Protein AF-0000000074483503 (afdb_homodimer)

Organism: Parageobacillus thermoglucosidasius (NCBI:txid1426)

Sequence (372 aa):
MDIHCQKIIPAMKTMKDFEKFLSSRYMYGVLLEIHISQLKSVFHYAGQHGKKLIVHVDLIQGLSHDEHGAEYLCQEFRPHGLISTRGNVIIKAKQKKVLAIQRVFLLDSHALEKSYQLIEKTEPDCIEVIPGAMPHIIREVKERTNKPIYAGGFIRTVDDVERALEAGAVSVTTSNKDLWKHYEGHMDIHCQKIIPAMKTMKDFEKFLSSRYMYGVLLEIHISQLKSVFHYAGQHGKKLIVHVDLIQGLSHDEHGAEYLCQEFRPHGLISTRGNVIIKAKQKKVLAIQRVFLLDSHALEKSYQLIEKTEPDCIEVIPGAMPHIIREVKERTNKPIYAGGFIRTVDDVERALEAGAVSVTTSNKDLWKHYEGH

Foldseek 3Di:
DPCLPAQEAEEDADVVSLVVVLPFLDQEHEYAAEEPVCLVVSLVSSVVSNHAYEYALVRYHPADSALVSLLCCCVPRNGQAYEYCDLRSQQSCVVSVHQREYEQEPDDPVSVVVSLVSCVVRVGQEYEYPQLQPLVVLLVVCVSNVHAYEHEYPQDDPVSSVSSVVSRHSHYYYNDVVVSVVRRVD/DPCLPAQEAEEDADVVSLVVVLPFLDQEHEYAAEEPVCLVVSLVSSVVSNHAYEYALVRYHPADSALVSLLCCCVPRNGQAYEYCDLRSQQSCVVSVHQREYEQEPDDPVSVVVSLVSCVVRVGQEYEYPQLQPLQVLLVCCVSNVHAYEHEYPQDDPVSSVSSVVSRHSHYYYNDVVVSVVRRVD

pLDDT: mean 95.23, std 8.65, range [31.48, 98.81]

Secondary structure (DSSP, 8-state):
--GGG-SEEEEE-SHHHHHHHHHSS-SEEEE-SEEGGGHHHHHHHHHHTT-EEEEEGGGEETS-SSHHHHHHHHHHT--SEEEES-HHHHHHHHHTTPEEEEEEE-S-HHHHHHHHHHHHHH--SEEEEES---HHHHHHHHHHH-S-EEEESS--SHHHHHHHHHHTEEEEEE--HHHHHHHHT-/--GGG-SEEEEE-SHHHHHHHHHSS-SEEEE-SEEGGGHHHHHHHHHHTT-EEEEEGGGEETS-SSHHHHHHHHHHT--SEEEES-HHHHHHHHHTTPEEEEEEE-S-HHHHHHHHHHHHHH--SEEEEES---HHHHHHHHHHH-S-EEEESS--SHHHHHHHHHHTEEEEEE--HHHHHHHHT-

Nearest PDB structures (foldseek):
  3kts-assembly7_G  TM=9.742E-01  e=4.660E-22  Listeria monocytogenes serotype 4b str. F2365
  1vkf-assembly4_D  TM=9.161E-01  e=7.851E-13  Thermotoga maritima MSB8
  3b8i-assembly1_A  TM=6.171E-01  e=2.229E-04  Pseudomonas aeruginosa PAO1
  7e2b-assembly1_A  TM=6.537E-01  e=2.939E-03  Pyrococcus furiosus DSM 3638
  1nxx-assembly1_A-2  TM=4.389E-01  e=1.035E-01  Streptococcus pneumoniae TIGR4

Structure (mmCIF, N/CA/C/O backbone):
data_AF-0000000074483503-model_v1
#
loop_
_entity.id
_entity.type
_entity.pdbx_description
1 polymer 'Glycerol uptake operon antiterminator regulatory protein'
#
loop_
_atom_site.group_PDB
_atom_site.id
_atom_site.type_symbol
_atom_site.label_atom_id
_atom_site.label_alt_id
_atom_site.label_comp_id
_atom_site.label_asym_id
_atom_site.label_entity_id
_atom_site.label_seq_id
_atom_site.pdbx_PDB_ins_code
_atom_site.Cartn_x
_atom_site.Cartn_y
_atom_site.Cartn_z
_atom_site.occupancy
_atom_site.B_iso_or_equiv
_atom_site.auth_seq_id
_atom_site.auth_comp_id
_atom_site.auth_asym_id
_atom_site.auth_atom_id
_atom_site.pdbx_PDB_model_num
ATOM 1 N N . MET A 1 1 ? -3.021 -23.094 -21.062 1 31.48 1 MET A N 1
ATOM 2 C CA . MET A 1 1 ? -3.357 -23.734 -19.797 1 31.48 1 MET A CA 1
ATOM 3 C C . MET A 1 1 ? -3.834 -22.719 -18.766 1 31.48 1 MET A C 1
ATOM 5 O O . MET A 1 1 ? -3.1 -21.797 -18.422 1 31.48 1 MET A O 1
ATOM 9 N N . ASP A 1 2 ? -5.148 -22.281 -18.688 1 43.41 2 ASP A N 1
ATOM 10 C CA . ASP A 1 2 ? -5.973 -21.141 -18.344 1 43.41 2 ASP A CA 1
ATOM 11 C C . ASP A 1 2 ? -6.039 -20.953 -16.828 1 43.41 2 ASP A C 1
ATOM 13 O O . ASP A 1 2 ? -6.59 -21.797 -16.109 1 43.41 2 ASP A O 1
ATOM 17 N N . ILE A 1 3 ? -4.973 -20.469 -16.109 1 47.12 3 ILE A N 1
ATOM 18 C CA . ILE A 1 3 ? -5.211 -20.062 -14.727 1 47.12 3 ILE A CA 1
ATOM 19 C C . ILE A 1 3 ? -6.695 -19.781 -14.523 1 47.12 3 ILE A C 1
ATOM 21 O O . ILE A 1 3 ? -7.148 -19.594 -13.391 1 47.12 3 ILE A O 1
ATOM 25 N N . HIS A 1 4 ? -7.535 -19.875 -15.703 1 58.16 4 HIS A N 1
ATOM 26 C CA . HIS A 1 4 ? -8.875 -19.328 -15.867 1 58.16 4 HIS A CA 1
ATOM 27 C C . HIS A 1 4 ? -9.906 -20.156 -15.117 1 58.16 4 HIS A C 1
ATOM 29 O O . HIS A 1 4 ? -11.023 -19.703 -14.875 1 58.16 4 HIS A O 1
ATOM 35 N N . CYS A 1 5 ? -9.32 -21.281 -14.445 1 71.81 5 CYS A N 1
ATOM 36 C CA . CYS A 1 5 ? -10.445 -22 -13.875 1 71.81 5 CYS A CA 1
ATOM 37 C C . CYS A 1 5 ? -10.445 -21.891 -12.352 1 71.81 5 CYS A C 1
ATOM 39 O O . CYS A 1 5 ? -11.422 -22.266 -11.703 1 71.81 5 CYS A O 1
ATOM 41 N N . GLN A 1 6 ? -9.367 -21.328 -11.781 1 92.25 6 GLN A N 1
ATOM 42 C CA . GLN A 1 6 ? -9.305 -21.25 -10.32 1 92.25 6 GLN A CA 1
ATOM 43 C C . GLN A 1 6 ? -9.758 -19.875 -9.828 1 92.25 6 GLN A C 1
ATOM 45 O O . GLN A 1 6 ? -9.094 -18.875 -10.078 1 92.25 6 GLN A O 1
ATOM 50 N N . LYS A 1 7 ? -10.828 -19.906 -9.102 1 95.38 7 LYS A N 1
ATOM 51 C CA . LYS A 1 7 ? -11.312 -18.656 -8.516 1 95.38 7 LYS A CA 1
ATOM 52 C C . LYS A 1 7 ? -10.359 -18.141 -7.449 1 95.38 7 LYS A C 1
ATOM 54 O O . LYS A 1 7 ? -10.242 -16.938 -7.242 1 95.38 7 LYS A O 1
ATOM 59 N N . ILE A 1 8 ? -9.633 -19.141 -6.855 1 96.44 8 ILE A N 1
ATOM 60 C CA . ILE A 1 8 ? -8.695 -18.828 -5.781 1 96.44 8 ILE A CA 1
ATOM 61 C C . ILE A 1 8 ? -7.312 -19.375 -6.125 1 96.44 8 ILE A C 1
ATOM 63 O O . ILE A 1 8 ? -7.188 -20.484 -6.633 1 96.44 8 ILE A O 1
ATOM 67 N N . ILE A 1 9 ? -6.375 -18.562 -5.879 1 97.69 9 ILE A N 1
ATOM 68 C CA . ILE A 1 9 ? -4.984 -19 -5.941 1 97.69 9 ILE A CA 1
ATOM 69 C C . ILE A 1 9 ? -4.359 -18.938 -4.551 1 97.69 9 ILE A C 1
ATOM 71 O O . ILE A 1 9 ? -4.152 -17.859 -4.004 1 97.69 9 ILE A O 1
ATOM 75 N N . PRO A 1 10 ? -4.074 -20.062 -3.986 1 97.88 10 PRO A N 1
ATOM 76 C CA . PRO A 1 10 ? -3.451 -20.078 -2.662 1 97.88 10 PRO A CA 1
ATOM 77 C C . PRO A 1 10 ? -2.135 -19.312 -2.621 1 97.88 10 PRO A C 1
ATOM 79 O O . PRO A 1 10 ? -1.279 -19.5 -3.49 1 97.88 10 PRO A O 1
ATOM 82 N N . ALA A 1 11 ? -2.037 -18.422 -1.68 1 97.69 11 ALA A N 1
ATOM 83 C CA . ALA A 1 11 ? -0.8 -17.703 -1.404 1 97.69 11 ALA A CA 1
ATOM 84 C C . ALA A 1 11 ? -0.105 -18.25 -0.163 1 97.69 11 ALA A C 1
ATOM 86 O O . ALA A 1 11 ? -0.686 -18.281 0.925 1 97.69 11 ALA A O 1
ATOM 87 N N . MET A 1 12 ? 1.114 -18.656 -0.338 1 97.5 12 MET A N 1
ATOM 88 C CA . MET A 1 12 ? 1.815 -19.359 0.729 1 97.5 12 MET A CA 1
ATOM 89 C C . MET A 1 12 ? 2.906 -18.484 1.337 1 97.5 12 MET A C 1
ATOM 91 O O . MET A 1 12 ? 3.729 -17.922 0.614 1 97.5 12 MET A O 1
ATOM 95 N N . LYS A 1 13 ? 2.932 -18.5 2.641 1 93.62 13 LYS A N 1
ATOM 96 C CA . LYS A 1 13 ? 3.92 -17.703 3.354 1 93.62 13 LYS A CA 1
ATOM 97 C C . LYS A 1 13 ? 4.898 -18.578 4.125 1 93.62 13 LYS A C 1
ATOM 99 O O . LYS A 1 13 ? 5.953 -18.125 4.559 1 93.62 13 LYS A O 1
ATOM 104 N N . THR A 1 14 ? 4.504 -19.875 4.336 1 94.38 14 THR A N 1
ATOM 105 C CA . THR A 1 14 ? 5.328 -20.812 5.09 1 94.38 14 THR A CA 1
ATOM 106 C C . THR A 1 14 ? 5.371 -22.172 4.395 1 94.38 14 THR A C 1
ATOM 108 O O . THR A 1 14 ? 4.574 -22.438 3.49 1 94.38 14 THR A O 1
ATOM 111 N N . MET A 1 15 ? 6.328 -22.984 4.926 1 95.38 15 MET A N 1
ATOM 112 C CA . MET A 1 15 ? 6.406 -24.344 4.418 1 95.38 15 MET A CA 1
ATOM 113 C C . MET A 1 15 ? 5.152 -25.141 4.785 1 95.38 15 MET A C 1
ATOM 115 O O . MET A 1 15 ? 4.715 -26 4.031 1 95.38 15 MET A O 1
ATOM 119 N N . LYS A 1 16 ? 4.586 -24.812 5.859 1 96.69 16 LYS A N 1
ATOM 120 C CA . LYS A 1 16 ? 3.324 -25.453 6.242 1 96.69 16 LYS A CA 1
ATOM 121 C C . LYS A 1 16 ? 2.219 -25.125 5.242 1 96.69 16 LYS A C 1
ATOM 123 O O . LYS A 1 16 ? 1.433 -26 4.871 1 96.69 16 LYS A O 1
ATOM 128 N N . ASP A 1 17 ? 2.137 -23.906 4.824 1 97.56 17 ASP A N 1
ATOM 129 C CA . ASP A 1 17 ? 1.195 -23.5 3.783 1 97.56 17 ASP A CA 1
ATOM 130 C C . ASP A 1 17 ? 1.428 -24.297 2.496 1 97.56 17 ASP A C 1
ATOM 132 O O . ASP A 1 17 ? 0.474 -24.719 1.847 1 97.56 17 ASP A O 1
ATOM 136 N N . PHE A 1 18 ? 2.699 -24.5 2.238 1 98.19 18 PHE A N 1
ATOM 137 C CA . PHE A 1 18 ? 3.066 -25.203 1.012 1 98.19 18 PHE A CA 1
ATOM 138 C C . PHE A 1 18 ? 2.6 -26.656 1.052 1 98.19 18 PHE A C 1
ATOM 140 O O . PHE A 1 18 ? 2.049 -27.156 0.072 1 98.19 18 PHE A O 1
ATOM 147 N N . GLU A 1 19 ? 2.801 -27.25 2.096 1 97.88 19 GLU A N 1
ATOM 148 C CA . GLU A 1 19 ? 2.354 -28.641 2.256 1 97.88 19 GLU A CA 1
ATOM 149 C C . GLU A 1 19 ? 0.84 -28.75 2.09 1 97.88 19 GLU A C 1
ATOM 151 O O . GLU A 1 19 ? 0.348 -29.672 1.445 1 97.88 19 GLU A O 1
ATOM 156 N N . LYS A 1 20 ? 0.156 -27.828 2.664 1 97.81 20 LYS A N 1
ATOM 157 C CA . LYS A 1 20 ? -1.297 -27.812 2.518 1 97.81 20 LYS A CA 1
ATOM 158 C C . LYS A 1 20 ? -1.699 -27.609 1.059 1 97.81 20 LYS A C 1
ATOM 160 O O . LYS A 1 20 ? -2.641 -28.25 0.578 1 97.81 20 LYS A O 1
ATOM 165 N N . PHE A 1 21 ? -1.037 -26.766 0.448 1 98 21 PHE A N 1
ATOM 166 C CA . PHE A 1 21 ? -1.264 -26.516 -0.973 1 98 21 PHE A CA 1
ATOM 167 C C . PHE A 1 21 ? -1.02 -27.797 -1.782 1 98 21 PHE A C 1
ATOM 169 O O . PHE A 1 21 ? -1.826 -28.141 -2.643 1 98 21 PHE A O 1
ATOM 176 N N . LEU A 1 22 ? 0.069 -28.516 -1.526 1 97.81 22 LEU A N 1
ATOM 177 C CA . LEU A 1 22 ? 0.407 -29.75 -2.244 1 97.81 22 LEU A CA 1
ATOM 178 C C . LEU A 1 22 ? -0.71 -30.781 -2.119 1 97.81 22 LEU A C 1
ATOM 180 O O . LEU A 1 22 ? -1 -31.5 -3.072 1 97.81 22 LEU A O 1
ATOM 184 N N . SER A 1 23 ? -1.305 -30.781 -1.031 1 96.69 23 SER A N 1
ATOM 185 C CA . SER A 1 23 ? -2.33 -31.781 -0.755 1 96.69 23 SER A CA 1
ATOM 186 C C . SER A 1 23 ? -3.697 -31.328 -1.251 1 96.69 23 SER A C 1
ATOM 188 O O . SER A 1 23 ? -4.668 -32.094 -1.192 1 96.69 23 SER A O 1
ATOM 190 N N . SER A 1 24 ? -3.844 -30.156 -1.663 1 96.88 24 SER A N 1
ATOM 191 C CA . SER A 1 24 ? -5.105 -29.594 -2.137 1 96.88 24 SER A CA 1
ATOM 192 C C . SER A 1 24 ? -5.348 -29.938 -3.604 1 96.88 24 SER A C 1
ATOM 194 O O . SER A 1 24 ? -4.496 -30.547 -4.25 1 96.88 24 SER A O 1
ATOM 196 N N . ARG A 1 25 ? -6.555 -29.531 -4.184 1 95 25 ARG A N 1
ATOM 197 C CA . ARG A 1 25 ? -6.91 -29.781 -5.574 1 95 25 ARG A CA 1
ATOM 198 C C . ARG A 1 25 ? -6.461 -28.641 -6.473 1 95 25 ARG A C 1
ATOM 200 O O . ARG A 1 25 ? -6.625 -28.703 -7.695 1 95 25 ARG A O 1
ATOM 207 N N . TYR A 1 26 ? -5.883 -27.594 -5.84 1 96.94 26 TYR A N 1
ATOM 208 C CA . TYR A 1 26 ? -5.457 -26.453 -6.633 1 96.94 26 TYR A CA 1
ATOM 209 C C . TYR A 1 26 ? -4.234 -26.797 -7.477 1 96.94 26 TYR A C 1
ATOM 211 O O . TYR A 1 26 ? -3.336 -27.5 -7.02 1 96.94 26 TYR A O 1
ATOM 219 N N . MET A 1 27 ? -4.211 -26.297 -8.625 1 96.69 27 MET A N 1
ATOM 220 C CA . MET A 1 27 ? -3.074 -26.5 -9.516 1 96.69 27 MET A CA 1
ATOM 221 C C . MET A 1 27 ? -2.072 -25.359 -9.391 1 96.69 27 MET A C 1
ATOM 223 O O . MET A 1 27 ? -0.863 -25.594 -9.336 1 96.69 27 MET A O 1
ATOM 227 N N . TYR A 1 28 ? -2.537 -24.156 -9.281 1 97.62 28 TYR A N 1
ATOM 228 C CA . TYR A 1 28 ? -1.687 -22.969 -9.242 1 97.62 28 TYR A CA 1
ATOM 229 C C . TYR A 1 28 ? -1.571 -22.422 -7.828 1 97.62 28 TYR A C 1
ATOM 231 O O . TYR A 1 28 ? -2.555 -22.391 -7.086 1 97.62 28 TYR A O 1
ATOM 239 N N . GLY A 1 29 ? -0.416 -21.984 -7.418 1 97.94 29 GLY A N 1
ATOM 240 C CA . GLY A 1 29 ? -0.161 -21.344 -6.137 1 97.94 29 GLY A CA 1
ATOM 241 C C . GLY A 1 29 ? 0.897 -20.25 -6.215 1 97.94 29 GLY A C 1
ATOM 242 O O . GLY A 1 29 ? 1.742 -20.266 -7.109 1 97.94 29 GLY A O 1
ATOM 243 N N . VAL A 1 30 ? 0.798 -19.297 -5.289 1 98.25 30 VAL A N 1
ATOM 244 C CA . VAL A 1 30 ? 1.756 -18.203 -5.238 1 98.25 30 VAL A CA 1
ATOM 245 C C . VAL A 1 30 ? 2.676 -18.375 -4.031 1 98.25 30 VAL A C 1
ATOM 247 O O . VAL A 1 30 ? 2.205 -18.531 -2.902 1 98.25 30 VAL A O 1
ATOM 250 N N . LEU A 1 31 ? 3.979 -18.312 -4.285 1 97.88 31 LEU A N 1
ATOM 251 C CA . LEU A 1 31 ? 4.969 -18.281 -3.213 1 97.88 31 LEU A CA 1
ATOM 252 C C . LEU A 1 31 ? 5.305 -16.844 -2.82 1 97.88 31 LEU A C 1
ATOM 254 O O . LEU A 1 31 ? 5.832 -16.078 -3.631 1 97.88 31 LEU A O 1
ATOM 258 N N . LEU A 1 32 ? 5.066 -16.453 -1.625 1 95.25 32 LEU A N 1
ATOM 259 C CA . LEU A 1 32 ? 5.297 -15.078 -1.165 1 95.25 32 LEU A CA 1
ATOM 260 C C . LEU A 1 32 ? 6.598 -14.984 -0.373 1 95.25 32 LEU A C 1
ATOM 262 O O . LEU A 1 32 ? 7.516 -14.266 -0.764 1 95.25 32 LEU A O 1
ATOM 266 N N . GLU A 1 33 ? 6.695 -15.578 0.735 1 92.81 33 GLU A N 1
ATOM 267 C CA . GLU A 1 33 ? 7.875 -15.516 1.594 1 92.81 33 GLU A CA 1
ATOM 268 C C . GLU A 1 33 ? 8.594 -16.859 1.634 1 92.81 33 GLU A C 1
ATOM 270 O O . GLU A 1 33 ? 8.125 -17.812 2.277 1 92.81 33 GLU A O 1
ATOM 275 N N . ILE A 1 34 ? 9.789 -16.891 0.952 1 95.06 34 ILE A N 1
ATOM 276 C CA . ILE A 1 34 ? 10.57 -18.125 0.912 1 95.06 34 ILE A CA 1
ATOM 277 C C . ILE A 1 34 ? 12.055 -17.781 0.817 1 95.06 34 ILE A C 1
ATOM 279 O O . ILE A 1 34 ? 12.43 -16.781 0.223 1 95.06 34 ILE A O 1
ATOM 283 N N . HIS A 1 35 ? 12.812 -18.594 1.511 1 96.75 35 HIS A N 1
ATOM 284 C CA . HIS A 1 35 ? 14.258 -18.453 1.396 1 96.75 35 HIS A CA 1
ATOM 285 C C . HIS A 1 35 ? 14.781 -19.141 0.138 1 96.75 35 HIS A C 1
ATOM 287 O O . HIS A 1 35 ? 14.32 -20.219 -0.224 1 96.75 35 HIS A O 1
ATOM 293 N N . ILE A 1 36 ? 15.781 -18.5 -0.448 1 97.56 36 ILE A N 1
ATOM 294 C CA . ILE A 1 36 ? 16.328 -18.984 -1.715 1 97.56 36 ILE A CA 1
ATOM 295 C C . ILE A 1 36 ? 16.797 -20.422 -1.56 1 97.56 36 ILE A C 1
ATOM 297 O O . ILE A 1 36 ? 16.719 -21.219 -2.504 1 97.56 36 ILE A O 1
ATOM 301 N N . SER A 1 37 ? 17.203 -20.859 -0.398 1 97.19 37 SER A N 1
ATOM 302 C CA . SER A 1 37 ? 17.719 -22.203 -0.153 1 97.19 37 SER A CA 1
ATOM 303 C C . SER A 1 37 ? 16.609 -23.234 -0.229 1 97.19 37 SER A C 1
ATOM 305 O O . SER A 1 37 ? 16.875 -24.438 -0.364 1 97.19 37 SER A O 1
ATOM 307 N N . GLN A 1 38 ? 15.414 -22.828 -0.153 1 97.75 38 GLN A N 1
ATOM 308 C CA . GLN A 1 38 ? 14.289 -23.75 -0.127 1 97.75 38 GLN A CA 1
ATOM 309 C C . GLN A 1 38 ? 13.672 -23.922 -1.517 1 97.75 38 GLN A C 1
ATOM 311 O O . GLN A 1 38 ? 12.867 -24.812 -1.743 1 97.75 38 GLN A O 1
ATOM 316 N N . LEU A 1 39 ? 14.078 -23.141 -2.441 1 98 39 LEU A N 1
ATOM 317 C CA . LEU A 1 39 ? 13.445 -23.078 -3.754 1 98 39 LEU A CA 1
ATOM 318 C C . LEU A 1 39 ? 13.586 -24.422 -4.48 1 98 39 LEU A C 1
ATOM 320 O O . LEU A 1 39 ? 12.625 -24.906 -5.09 1 98 39 LEU A O 1
ATOM 324 N N . LYS A 1 40 ? 14.734 -25.016 -4.406 1 97.88 40 LYS A N 1
ATOM 325 C CA . LYS A 1 40 ? 14.977 -26.266 -5.117 1 97.88 40 LYS A CA 1
ATOM 326 C C . LYS A 1 40 ? 14 -27.344 -4.672 1 97.88 40 LYS A C 1
ATOM 328 O O . LYS A 1 40 ? 13.367 -28 -5.504 1 97.88 40 LYS A O 1
ATOM 333 N N . SER A 1 41 ? 13.922 -27.516 -3.383 1 97.88 41 SER A N 1
ATOM 334 C CA . SER A 1 41 ? 13.031 -28.531 -2.848 1 97.88 41 SER A CA 1
ATOM 335 C C . SER A 1 41 ? 11.578 -28.219 -3.166 1 97.88 41 SER A C 1
ATOM 337 O O . SER A 1 41 ? 10.812 -29.125 -3.545 1 97.88 41 SER A O 1
ATOM 339 N N . VAL A 1 42 ? 11.188 -27.016 -3.037 1 98.44 42 VAL A N 1
ATOM 340 C CA . VAL A 1 42 ? 9.812 -26.594 -3.254 1 98.44 42 VAL A CA 1
ATOM 341 C C . VAL A 1 42 ? 9.414 -26.844 -4.703 1 98.44 42 VAL A C 1
ATOM 343 O O . VAL A 1 42 ? 8.352 -27.422 -4.969 1 98.44 42 VAL A O 1
ATOM 346 N N . PHE A 1 43 ? 10.258 -26.531 -5.629 1 98.62 43 PHE A N 1
ATOM 347 C CA . PHE A 1 43 ? 9.938 -26.719 -7.039 1 98.62 43 PHE A CA 1
ATOM 348 C C . PHE A 1 43 ? 9.969 -28.203 -7.402 1 98.62 43 PHE A C 1
ATOM 350 O O . PHE A 1 43 ? 9.18 -28.656 -8.242 1 98.62 43 PHE A O 1
ATOM 357 N N . HIS A 1 44 ? 10.883 -28.891 -6.762 1 98.25 44 HIS A N 1
ATOM 358 C CA . HIS A 1 44 ? 10.938 -30.344 -6.988 1 98.25 44 HIS A CA 1
ATOM 359 C C . HIS A 1 44 ? 9.633 -31.016 -6.57 1 98.25 44 HIS A C 1
ATOM 361 O O . HIS A 1 44 ? 9.031 -31.75 -7.355 1 98.25 44 HIS A O 1
ATOM 367 N N . TYR A 1 45 ? 9.203 -30.688 -5.387 1 98.25 45 TYR A N 1
ATOM 368 C CA . TYR A 1 45 ? 7.984 -31.297 -4.863 1 98.25 45 TYR A CA 1
ATOM 369 C C . TYR A 1 45 ? 6.762 -30.844 -5.641 1 98.25 45 TYR A C 1
ATOM 371 O O . TYR A 1 45 ? 5.855 -31.625 -5.918 1 98.25 45 TYR A O 1
ATOM 379 N N . ALA A 1 46 ? 6.672 -29.578 -5.965 1 98.44 46 ALA A N 1
ATOM 380 C CA . ALA A 1 46 ? 5.566 -29.062 -6.766 1 98.44 46 ALA A CA 1
ATOM 381 C C . ALA A 1 46 ? 5.461 -29.812 -8.094 1 98.44 46 ALA A C 1
ATOM 383 O O . ALA A 1 46 ? 4.367 -30.188 -8.523 1 98.44 46 ALA A O 1
ATOM 384 N N . GLY A 1 47 ? 6.629 -30 -8.719 1 97.81 47 GLY A N 1
ATOM 385 C CA . GLY A 1 47 ? 6.668 -30.75 -9.969 1 97.81 47 GLY A CA 1
ATOM 386 C C . GLY A 1 47 ? 6.152 -32.156 -9.836 1 97.81 47 GLY A C 1
ATOM 387 O O . GLY A 1 47 ? 5.387 -32.656 -10.672 1 97.81 47 GLY A O 1
ATOM 388 N N . GLN A 1 48 ? 6.5 -32.781 -8.773 1 97.5 48 GLN A N 1
ATOM 389 C CA . GLN A 1 48 ? 6.086 -34.156 -8.523 1 97.5 48 GLN A CA 1
ATOM 390 C C . GLN A 1 48 ? 4.57 -34.25 -8.367 1 97.5 48 GLN A C 1
ATOM 392 O O . GLN A 1 48 ? 3.977 -35.312 -8.68 1 97.5 48 GLN A O 1
ATOM 397 N N . HIS A 1 49 ? 3.951 -33.25 -7.973 1 97.31 49 HIS A N 1
ATOM 398 C CA . HIS A 1 49 ? 2.518 -33.25 -7.707 1 97.31 49 HIS A CA 1
ATOM 399 C C . HIS A 1 49 ? 1.742 -32.562 -8.812 1 97.31 49 HIS A C 1
ATOM 401 O O . HIS A 1 49 ? 0.547 -32.281 -8.664 1 97.31 49 HIS A O 1
ATOM 407 N N . GLY A 1 50 ? 2.479 -32.156 -9.867 1 96.5 50 GLY A N 1
ATOM 408 C CA . GLY A 1 50 ? 1.833 -31.516 -11 1 96.5 50 GLY A CA 1
ATOM 409 C C . GLY A 1 50 ? 1.355 -30.109 -10.711 1 96.5 50 GLY A C 1
ATOM 410 O O . GLY A 1 50 ? 0.399 -29.625 -11.32 1 96.5 50 GLY A O 1
ATOM 411 N N . LYS A 1 51 ? 1.918 -29.438 -9.711 1 97.75 51 LYS A N 1
ATOM 412 C CA . LYS A 1 51 ? 1.54 -28.094 -9.32 1 97.75 51 LYS A CA 1
ATOM 413 C C . LYS A 1 51 ? 2.367 -27.047 -10.07 1 97.75 51 LYS A C 1
ATOM 415 O O . LYS A 1 51 ? 3.514 -27.312 -10.438 1 97.75 51 LYS A O 1
ATOM 420 N N . LYS A 1 52 ? 1.77 -25.922 -10.289 1 98.06 52 LYS A N 1
ATOM 421 C CA . LYS A 1 52 ? 2.416 -24.797 -10.961 1 98.06 52 LYS A CA 1
ATOM 422 C C . LYS A 1 52 ? 2.586 -23.609 -10.016 1 98.06 52 LYS A C 1
ATOM 424 O O . LYS A 1 52 ? 1.608 -23.125 -9.438 1 98.06 52 LYS A O 1
ATOM 429 N N . LEU A 1 53 ? 3.838 -23.109 -9.961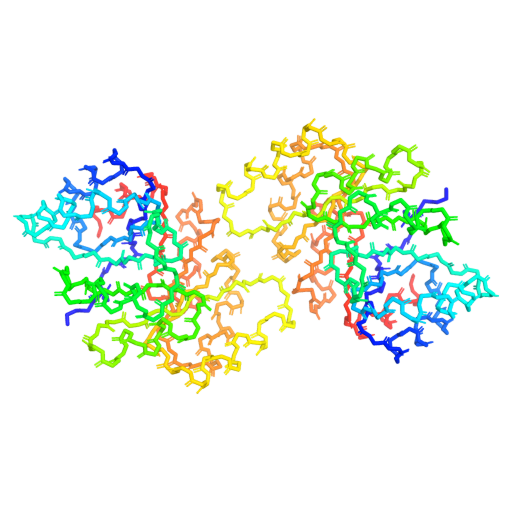 1 98.5 53 LEU A N 1
ATOM 430 C CA . LEU A 1 53 ? 4.133 -22.109 -8.945 1 98.5 53 LEU A CA 1
ATOM 431 C C . LEU A 1 53 ? 4.379 -20.75 -9.586 1 98.5 53 LEU A C 1
ATOM 433 O O . LEU A 1 53 ? 5.043 -20.656 -10.625 1 98.5 53 LEU A O 1
ATOM 437 N N . ILE A 1 54 ? 3.746 -19.781 -9 1 98.56 54 ILE A N 1
ATOM 438 C CA . ILE A 1 54 ? 4.059 -18.375 -9.242 1 98.56 54 ILE A CA 1
ATOM 439 C C . ILE A 1 54 ? 4.887 -17.828 -8.086 1 98.56 54 ILE A C 1
ATOM 441 O O . ILE A 1 54 ? 4.598 -18.094 -6.918 1 98.56 54 ILE A O 1
ATOM 445 N N . VAL A 1 55 ? 5.906 -17.047 -8.406 1 98.56 55 VAL A N 1
ATOM 446 C CA . VAL A 1 55 ? 6.832 -16.609 -7.363 1 98.56 55 VAL A CA 1
ATOM 447 C C . VAL A 1 55 ? 6.844 -15.086 -7.281 1 98.56 55 VAL A C 1
ATOM 449 O O . VAL A 1 55 ? 7.004 -14.406 -8.297 1 98.56 55 VAL A O 1
ATOM 452 N N . HIS A 1 56 ? 6.605 -14.586 -6.145 1 98.06 56 HIS A N 1
ATOM 453 C CA . HIS A 1 56 ? 6.836 -13.164 -5.93 1 98.06 56 HIS A CA 1
ATOM 454 C C . HIS A 1 56 ? 8.312 -12.875 -5.672 1 98.06 56 HIS A C 1
ATOM 456 O O . HIS A 1 56 ? 8.797 -13.039 -4.551 1 98.06 56 HIS A O 1
ATOM 462 N N . VAL A 1 57 ? 8.977 -12.32 -6.613 1 98.31 57 VAL A N 1
ATOM 463 C CA . VAL A 1 57 ? 10.43 -12.18 -6.637 1 98.31 57 VAL A CA 1
ATOM 464 C C . VAL A 1 57 ? 10.875 -11.242 -5.516 1 98.31 57 VAL A C 1
ATOM 466 O O . VAL A 1 57 ? 11.906 -11.477 -4.879 1 98.31 57 VAL A O 1
ATOM 469 N N . ASP A 1 58 ? 10.117 -10.25 -5.215 1 97.44 58 ASP A N 1
ATOM 470 C CA . ASP A 1 58 ? 10.492 -9.211 -4.266 1 97.44 58 ASP A CA 1
ATOM 471 C C . ASP A 1 58 ? 10.523 -9.75 -2.838 1 97.44 58 ASP A C 1
ATOM 473 O O . ASP A 1 58 ? 11.055 -9.102 -1.933 1 97.44 58 ASP A O 1
ATOM 477 N N . LEU A 1 59 ? 9.992 -10.977 -2.639 1 95.38 59 LEU A N 1
ATOM 478 C CA . LEU A 1 59 ? 9.828 -11.477 -1.277 1 95.38 59 LEU A CA 1
ATOM 479 C C . LEU A 1 59 ? 10.68 -12.719 -1.049 1 95.38 59 LEU A C 1
ATOM 481 O O . LEU A 1 59 ? 10.555 -13.383 -0.019 1 95.38 59 LEU A O 1
ATOM 485 N N . ILE A 1 60 ? 11.477 -13.031 -1.999 1 96.94 60 ILE A N 1
ATOM 486 C CA . ILE A 1 60 ? 12.398 -14.141 -1.824 1 96.94 60 ILE A CA 1
ATOM 487 C C . ILE A 1 60 ? 13.602 -13.688 -1 1 96.94 60 ILE A C 1
ATOM 489 O O . ILE A 1 60 ? 14.344 -12.789 -1.408 1 96.94 60 ILE A O 1
ATOM 493 N N . GLN A 1 61 ? 13.766 -14.32 0.049 1 96.56 61 GLN A N 1
ATOM 494 C CA . GLN A 1 61 ? 14.914 -14.008 0.899 1 96.56 61 GLN A CA 1
ATOM 495 C C . GLN A 1 61 ? 16.203 -14.602 0.333 1 96.56 61 GLN A C 1
ATOM 497 O O . GLN A 1 61 ? 16.234 -15.781 -0.033 1 96.56 61 GLN A O 1
ATOM 502 N N . GLY A 1 62 ? 17.266 -13.766 0.271 1 96.88 62 GLY A N 1
ATOM 503 C CA . GLY A 1 62 ? 18.562 -14.258 -0.181 1 96.88 62 GLY A CA 1
ATOM 504 C C . GLY A 1 62 ? 18.781 -14.078 -1.672 1 96.88 62 GLY A C 1
ATOM 505 O O . GLY A 1 62 ? 19.859 -14.375 -2.186 1 96.88 62 GLY A O 1
ATOM 506 N N . LEU A 1 63 ? 17.781 -13.672 -2.41 1 97.19 63 LEU A N 1
ATOM 507 C CA . LEU A 1 63 ? 17.875 -13.43 -3.846 1 97.19 63 LEU A CA 1
ATOM 508 C C . LEU A 1 63 ? 17.766 -11.938 -4.152 1 97.19 63 LEU A C 1
ATOM 510 O O . LEU A 1 63 ? 16.984 -11.227 -3.52 1 97.19 63 LEU A O 1
ATOM 514 N N . SER A 1 64 ? 18.594 -11.508 -5.141 1 97.06 64 SER A N 1
ATOM 515 C CA . SER A 1 64 ? 18.453 -10.117 -5.566 1 97.06 64 SER A CA 1
ATOM 516 C C . SER A 1 64 ? 17.078 -9.867 -6.176 1 97.06 64 SER A C 1
ATOM 518 O O . SER A 1 64 ? 16.547 -10.719 -6.887 1 97.06 64 SER A O 1
ATOM 520 N N . HIS A 1 65 ? 16.547 -8.742 -5.93 1 97.19 65 HIS A N 1
ATOM 521 C CA . HIS A 1 65 ? 15.227 -8.383 -6.438 1 97.19 65 HIS A CA 1
ATOM 522 C C . HIS A 1 65 ? 15.336 -7.578 -7.727 1 97.19 65 HIS A C 1
ATOM 524 O O . HIS A 1 65 ? 14.75 -6.5 -7.836 1 97.19 65 HIS A O 1
ATOM 530 N N . ASP A 1 66 ? 16.109 -8.047 -8.633 1 97.88 66 ASP A N 1
ATOM 531 C CA . ASP A 1 66 ? 16.328 -7.348 -9.898 1 97.88 66 ASP A CA 1
ATOM 532 C C . ASP A 1 66 ? 16.297 -8.32 -11.07 1 97.88 66 ASP A C 1
ATOM 534 O O . ASP A 1 66 ? 15.852 -9.461 -10.93 1 97.88 66 ASP A O 1
ATOM 538 N N . GLU A 1 67 ? 16.703 -7.828 -12.25 1 98.19 67 GLU A N 1
ATOM 539 C CA . GLU A 1 67 ? 16.625 -8.625 -13.469 1 98.19 67 GLU A CA 1
ATOM 540 C C . GLU A 1 67 ? 17.5 -9.867 -13.367 1 98.19 67 GLU A C 1
ATOM 542 O O . GLU A 1 67 ? 17.203 -10.898 -13.969 1 98.19 67 GLU A O 1
ATOM 547 N N . HIS A 1 68 ? 18.609 -9.82 -12.609 1 98.06 68 HIS A N 1
ATOM 548 C CA . HIS A 1 68 ? 19.484 -10.969 -12.445 1 98.06 68 HIS A CA 1
ATOM 549 C C . HIS A 1 68 ? 18.812 -12.062 -11.617 1 98.06 68 HIS A C 1
ATOM 551 O O . HIS A 1 68 ? 18.922 -13.25 -11.938 1 98.06 68 HIS A O 1
ATOM 557 N N . GLY A 1 69 ? 18.156 -11.656 -10.586 1 98.31 69 GLY A N 1
ATOM 558 C CA . GLY A 1 69 ? 17.375 -12.609 -9.82 1 98.31 69 GLY A CA 1
ATOM 559 C C . GLY A 1 69 ? 16.25 -13.25 -10.617 1 98.31 69 GLY A C 1
ATOM 560 O O . GLY A 1 69 ? 16.047 -14.461 -10.547 1 98.31 69 GLY A O 1
ATOM 561 N N . ALA A 1 70 ? 15.602 -12.438 -11.367 1 98.69 70 ALA A N 1
ATOM 562 C CA . ALA A 1 70 ? 14.531 -12.93 -12.227 1 98.69 70 ALA A CA 1
ATOM 563 C C . ALA A 1 70 ? 15.062 -13.945 -13.234 1 98.69 70 ALA A C 1
ATOM 565 O O . ALA A 1 70 ? 14.445 -14.992 -13.453 1 98.69 70 ALA A O 1
ATOM 566 N N . GLU A 1 71 ? 16.172 -13.625 -13.82 1 98.56 71 GLU A N 1
ATOM 567 C CA . GLU A 1 71 ? 16.781 -14.508 -14.805 1 98.56 71 GLU A CA 1
ATOM 568 C C . GLU A 1 71 ? 17.156 -15.852 -14.188 1 98.56 71 GLU A C 1
ATOM 570 O O . GLU A 1 71 ? 16.922 -16.906 -14.781 1 98.56 71 GLU A O 1
ATOM 575 N N . TYR A 1 72 ? 17.766 -15.773 -12.992 1 98.62 72 TYR A N 1
ATOM 576 C CA . TYR A 1 72 ? 18.125 -16.984 -12.266 1 98.62 72 TYR A CA 1
ATOM 577 C C . TYR A 1 72 ? 16.906 -17.859 -12.031 1 98.62 72 TYR A C 1
ATOM 579 O O . TYR A 1 72 ? 16.938 -19.078 -12.297 1 98.62 72 TYR A O 1
ATOM 587 N N . LEU A 1 73 ? 15.797 -17.312 -11.602 1 98.69 73 LEU A N 1
ATOM 588 C CA . LEU A 1 73 ? 14.57 -18.047 -11.32 1 98.69 73 LEU A CA 1
ATOM 589 C C . LEU A 1 73 ? 14.016 -18.688 -12.594 1 98.69 73 LEU A C 1
ATOM 591 O O . LEU A 1 73 ? 13.609 -19.859 -12.578 1 98.69 73 LEU A O 1
ATOM 595 N N . CYS A 1 74 ? 14.023 -17.953 -13.695 1 98.56 74 CYS A N 1
ATOM 596 C CA . CYS A 1 74 ? 13.477 -18.438 -14.961 1 98.56 74 CYS A CA 1
ATOM 597 C C . CYS A 1 74 ? 14.32 -19.578 -15.516 1 98.56 74 CYS A C 1
ATOM 599 O O . CYS A 1 74 ? 13.781 -20.562 -16.047 1 98.56 74 CYS A O 1
ATOM 601 N N . GLN A 1 75 ? 15.547 -19.484 -15.367 1 97.88 75 GLN A N 1
ATOM 602 C CA . GLN A 1 75 ? 16.453 -20.453 -15.961 1 97.88 75 GLN A CA 1
ATOM 603 C C . GLN A 1 75 ? 16.531 -21.719 -15.109 1 97.88 75 GLN A C 1
ATOM 605 O O . GLN A 1 75 ? 16.531 -22.844 -15.641 1 97.88 75 GLN A O 1
ATOM 610 N N . GLU A 1 76 ? 16.594 -21.562 -13.82 1 97.81 76 GLU A N 1
ATOM 611 C CA . GLU A 1 76 ? 16.844 -22.688 -12.93 1 97.81 76 GLU A CA 1
ATOM 612 C C . GLU A 1 76 ? 15.547 -23.422 -12.586 1 97.81 76 GLU A C 1
ATOM 614 O O . GLU A 1 76 ? 15.547 -24.641 -12.438 1 97.81 76 GLU A O 1
ATOM 619 N N . PHE A 1 77 ? 14.445 -22.703 -12.461 1 97.88 77 PHE A N 1
ATOM 620 C CA . PHE A 1 77 ? 13.258 -23.344 -11.891 1 97.88 77 PHE A CA 1
ATOM 621 C C . PHE A 1 77 ? 12.102 -23.281 -12.875 1 97.88 77 PHE A C 1
ATOM 623 O O . PHE A 1 77 ? 11.133 -24.031 -12.742 1 97.88 77 PHE A O 1
ATOM 630 N N . ARG A 1 78 ? 12.047 -22.422 -13.773 1 95.5 78 ARG A N 1
ATOM 631 C CA . ARG A 1 78 ? 11 -22.25 -14.773 1 95.5 78 ARG A CA 1
ATOM 632 C C . ARG A 1 78 ? 9.625 -22.156 -14.117 1 95.5 78 ARG A C 1
ATOM 634 O O . ARG A 1 78 ? 8.727 -22.938 -14.438 1 95.5 78 ARG A O 1
ATOM 641 N N . PRO A 1 79 ? 9.477 -21.125 -13.297 1 98.5 79 PRO A N 1
ATOM 642 C CA . PRO A 1 79 ? 8.172 -20.969 -12.664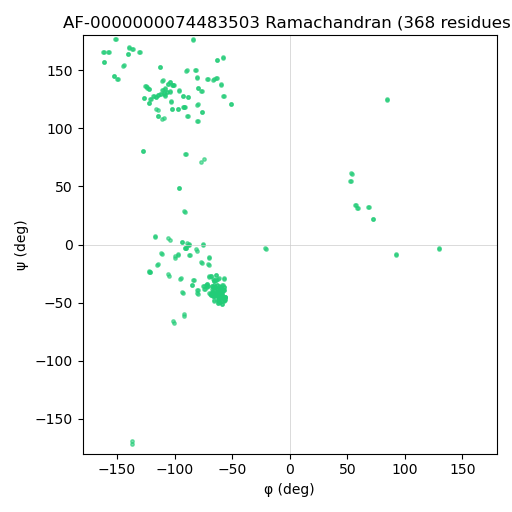 1 98.5 79 PRO A CA 1
ATOM 643 C C . PRO A 1 79 ? 7.051 -20.703 -13.672 1 98.5 79 PRO A C 1
ATOM 645 O O . PRO A 1 79 ? 7.324 -20.359 -14.82 1 98.5 79 PRO A O 1
ATOM 648 N N . HIS A 1 80 ? 5.816 -20.984 -13.227 1 98 80 HIS A N 1
ATOM 649 C CA . HIS A 1 80 ? 4.68 -20.641 -14.078 1 98 80 HIS A CA 1
ATOM 650 C C . HIS A 1 80 ? 4.617 -19.141 -14.344 1 98 80 HIS A C 1
ATOM 652 O O . HIS A 1 80 ? 4.234 -18.719 -15.438 1 98 80 HIS A O 1
ATOM 658 N N . GLY A 1 81 ? 4.973 -18.359 -13.352 1 98.56 81 GLY A N 1
ATOM 659 C CA . GLY A 1 81 ? 4.992 -16.906 -13.477 1 98.56 81 GLY A CA 1
ATOM 660 C C . GLY A 1 81 ? 5.828 -16.219 -12.406 1 98.56 81 GLY A C 1
ATOM 661 O O . GLY A 1 81 ? 6.188 -16.844 -11.406 1 98.56 81 GLY A O 1
ATOM 662 N N . LEU A 1 82 ? 6.117 -14.961 -12.633 1 98.81 82 LEU A N 1
ATOM 663 C CA . LEU A 1 82 ? 6.789 -14.102 -11.656 1 98.81 82 LEU A CA 1
ATOM 664 C C . LEU A 1 82 ? 5.938 -12.875 -11.344 1 98.81 82 LEU A C 1
ATOM 666 O O . LEU A 1 82 ? 5.344 -12.281 -12.242 1 98.81 82 LEU A O 1
ATOM 670 N N . ILE A 1 83 ? 5.816 -12.586 -10.086 1 98.69 83 ILE A N 1
ATOM 671 C CA . ILE A 1 83 ? 5.188 -11.359 -9.617 1 98.69 83 ILE A CA 1
ATOM 672 C C . ILE A 1 83 ? 6.254 -10.391 -9.117 1 98.69 83 ILE A C 1
ATOM 674 O O . ILE A 1 83 ? 7.195 -10.797 -8.43 1 98.69 83 ILE A O 1
ATOM 678 N N . SER A 1 84 ? 6.168 -9.078 -9.422 1 98.62 84 SER A N 1
ATOM 679 C CA . SER A 1 84 ? 7.078 -8.07 -8.891 1 98.62 84 SER A CA 1
ATOM 680 C C . SER A 1 84 ? 6.484 -6.672 -9.031 1 98.62 84 SER A C 1
ATOM 682 O O . SER A 1 84 ? 5.586 -6.445 -9.844 1 98.62 84 SER A O 1
ATOM 684 N N . THR A 1 85 ? 6.973 -5.781 -8.203 1 97.12 85 THR A N 1
ATOM 685 C CA . THR A 1 85 ? 6.656 -4.367 -8.359 1 97.12 85 THR A CA 1
ATOM 686 C C . THR A 1 85 ? 7.699 -3.678 -9.242 1 97.12 85 THR A C 1
ATOM 688 O O . THR A 1 85 ? 7.516 -2.523 -9.641 1 97.12 85 THR A O 1
ATOM 691 N N . ARG A 1 86 ? 8.672 -4.371 -9.648 1 97.88 86 ARG A N 1
ATOM 692 C CA . ARG A 1 86 ? 9.82 -3.77 -10.32 1 97.88 86 ARG A CA 1
ATOM 693 C C . ARG A 1 86 ? 9.766 -4.027 -11.828 1 97.88 86 ARG A C 1
ATOM 695 O O . ARG A 1 86 ? 9.711 -5.176 -12.266 1 97.88 86 ARG A O 1
ATOM 702 N N . GLY A 1 87 ? 9.953 -2.951 -12.531 1 98.38 87 GLY A N 1
ATOM 703 C CA . GLY A 1 87 ? 9.836 -3.02 -13.984 1 98.38 87 GLY A CA 1
ATOM 704 C C . GLY A 1 87 ? 10.859 -3.939 -14.617 1 98.38 87 GLY A C 1
ATOM 705 O O . GLY A 1 87 ? 10.539 -4.695 -15.539 1 98.38 87 GLY A O 1
ATOM 706 N N . ASN A 1 88 ? 12.07 -3.879 -14.156 1 98.56 88 ASN A N 1
ATOM 707 C CA . ASN A 1 88 ? 13.133 -4.68 -14.766 1 98.56 88 ASN A CA 1
ATOM 708 C C . ASN A 1 88 ? 12.891 -6.172 -14.562 1 98.56 88 ASN A C 1
ATOM 710 O O . ASN A 1 88 ? 13.273 -6.988 -15.406 1 98.56 88 ASN A O 1
ATOM 714 N N . VAL A 1 89 ? 12.289 -6.547 -13.5 1 98.81 89 VAL A N 1
ATOM 715 C CA . VAL A 1 89 ? 11.938 -7.938 -13.242 1 98.81 89 VAL A CA 1
ATOM 716 C C . VAL A 1 89 ? 10.844 -8.383 -14.211 1 98.81 89 VAL A C 1
ATOM 718 O O . VAL A 1 89 ? 10.922 -9.469 -14.789 1 98.81 89 VAL A O 1
ATOM 721 N N . ILE A 1 90 ? 9.859 -7.539 -14.414 1 98.81 90 ILE A N 1
ATOM 722 C CA . ILE A 1 90 ? 8.734 -7.824 -15.305 1 98.81 90 ILE A CA 1
ATOM 723 C C . ILE A 1 90 ? 9.25 -8.016 -16.734 1 98.81 90 ILE A C 1
ATOM 725 O O . ILE A 1 90 ? 8.891 -8.984 -17.406 1 98.81 90 ILE A O 1
ATOM 729 N N . ILE A 1 91 ? 10.062 -7.105 -17.156 1 98.81 91 ILE A N 1
ATOM 730 C CA . ILE A 1 91 ? 10.609 -7.141 -18.5 1 98.81 91 ILE A CA 1
ATOM 731 C C . ILE A 1 91 ? 11.422 -8.422 -18.688 1 98.81 91 ILE A C 1
ATOM 733 O O . ILE A 1 91 ? 11.289 -9.094 -19.719 1 98.81 91 ILE A O 1
ATOM 737 N N . LYS A 1 92 ? 12.227 -8.805 -17.719 1 98.75 92 LYS A N 1
ATOM 738 C CA . LYS A 1 92 ? 13.055 -10.008 -17.812 1 98.75 92 LYS A CA 1
ATOM 739 C C . LYS A 1 92 ? 12.188 -11.266 -17.875 1 98.75 92 LYS A C 1
ATOM 741 O O . LYS A 1 92 ? 12.477 -12.18 -18.656 1 98.75 92 LYS A O 1
ATOM 746 N N . ALA A 1 93 ? 11.148 -11.352 -17.062 1 98.69 93 ALA A N 1
ATOM 747 C CA . ALA A 1 93 ? 10.227 -12.484 -17.109 1 98.69 93 ALA A CA 1
ATOM 748 C C . ALA A 1 93 ? 9.641 -12.656 -18.5 1 98.69 93 ALA A C 1
ATOM 750 O O . ALA A 1 93 ? 9.594 -13.773 -19.031 1 98.69 93 ALA A O 1
ATOM 751 N N . LYS A 1 94 ? 9.211 -11.578 -19.109 1 98.31 94 LYS A N 1
ATOM 752 C CA . LYS A 1 94 ? 8.656 -11.617 -20.469 1 98.31 94 LYS A CA 1
ATOM 753 C C . LYS A 1 94 ? 9.688 -12.109 -21.469 1 98.31 94 LYS A C 1
ATOM 755 O O . LYS A 1 94 ? 9.375 -12.938 -22.328 1 98.31 94 LYS A O 1
ATOM 760 N N . GLN A 1 95 ? 10.844 -11.578 -21.359 1 98.25 95 GLN A N 1
ATOM 761 C CA . GLN A 1 95 ? 11.93 -11.977 -22.25 1 98.25 95 GLN A CA 1
ATOM 762 C C . GLN A 1 95 ? 12.18 -13.484 -22.172 1 98.25 95 GLN A C 1
ATOM 764 O O . GLN A 1 95 ? 12.523 -14.109 -23.172 1 98.25 95 GLN A O 1
ATOM 769 N N . LYS A 1 96 ? 12.055 -14.023 -21.031 1 98.31 96 LYS A N 1
ATOM 770 C CA . LYS A 1 96 ? 12.32 -15.438 -20.797 1 98.31 96 LYS A CA 1
ATOM 771 C C . LYS A 1 96 ? 11.062 -16.281 -21.031 1 98.31 96 LYS A C 1
ATOM 773 O O . LYS A 1 96 ? 11.055 -17.484 -20.75 1 98.31 96 LYS A O 1
ATOM 778 N N . LYS A 1 97 ? 9.961 -15.641 -21.391 1 97.94 97 LYS A N 1
ATOM 779 C CA . LYS A 1 97 ? 8.695 -16.281 -21.75 1 97.94 97 LYS A CA 1
ATOM 780 C C . LYS A 1 97 ? 8.047 -16.922 -20.531 1 97.94 97 LYS A C 1
ATOM 782 O O . LYS A 1 97 ? 7.52 -18.031 -20.609 1 97.94 97 LYS A O 1
ATOM 787 N N . VAL A 1 98 ? 8.266 -16.344 -19.469 1 98.38 98 VAL A N 1
ATOM 788 C CA . VAL A 1 98 ? 7.582 -16.672 -18.219 1 98.38 98 VAL A CA 1
ATOM 789 C C . VAL A 1 98 ? 6.48 -15.648 -17.953 1 98.38 98 VAL A C 1
ATOM 791 O O . VAL A 1 98 ? 6.66 -14.453 -18.219 1 98.38 98 VAL A O 1
ATOM 794 N N . LEU A 1 99 ? 5.324 -16.109 -17.516 1 98.56 99 LEU A N 1
ATOM 795 C CA . LEU A 1 99 ? 4.207 -15.219 -17.25 1 98.56 99 LEU A CA 1
ATOM 796 C C . LEU A 1 99 ? 4.641 -14.07 -16.344 1 98.56 99 LEU A C 1
ATOM 798 O O . LEU A 1 99 ? 5.113 -14.297 -15.227 1 98.56 99 LEU A O 1
ATOM 802 N N . ALA A 1 100 ? 4.492 -12.836 -16.812 1 98.75 100 ALA A N 1
ATOM 803 C CA . ALA A 1 100 ? 4.914 -11.648 -16.062 1 98.75 100 ALA A CA 1
ATOM 804 C C . ALA A 1 100 ? 3.719 -10.953 -15.422 1 98.75 100 ALA A C 1
ATOM 806 O O . ALA A 1 100 ? 2.83 -10.453 -16.109 1 98.75 100 ALA A O 1
ATOM 807 N N . ILE A 1 101 ? 3.717 -10.922 -14.141 1 98.75 101 ILE A N 1
ATOM 808 C CA . ILE A 1 101 ? 2.617 -10.32 -13.391 1 98.75 101 ILE A CA 1
ATOM 809 C C . ILE A 1 101 ? 3.115 -9.094 -12.641 1 98.75 101 ILE A C 1
ATOM 811 O O . ILE A 1 101 ? 3.971 -9.203 -11.758 1 98.75 101 ILE A O 1
ATOM 815 N N . GLN A 1 102 ? 2.605 -7.949 -12.984 1 98.75 102 GLN A N 1
ATOM 816 C CA . GLN A 1 102 ? 3.006 -6.719 -12.305 1 98.75 102 GLN A CA 1
ATOM 817 C C . GLN A 1 102 ? 2.078 -6.406 -11.133 1 98.75 102 GLN A C 1
ATOM 819 O O . GLN A 1 102 ? 0.868 -6.262 -11.32 1 98.75 102 GLN A O 1
ATOM 824 N N . ARG A 1 103 ? 2.617 -6.379 -10 1 98.25 103 ARG A N 1
ATOM 825 C CA . ARG A 1 103 ? 1.845 -6.02 -8.82 1 98.25 103 ARG A CA 1
ATOM 826 C C . ARG A 1 103 ? 1.679 -4.504 -8.711 1 98.25 103 ARG A C 1
ATOM 828 O O . ARG A 1 103 ? 2.65 -3.758 -8.844 1 98.25 103 ARG A O 1
ATOM 835 N N . VAL A 1 104 ? 0.443 -4.137 -8.422 1 97.12 104 VAL A N 1
ATOM 836 C CA . VAL A 1 104 ? 0.089 -2.729 -8.258 1 97.12 104 VAL A CA 1
ATOM 837 C C . VAL A 1 104 ? -0.504 -2.5 -6.871 1 97.12 104 VAL A C 1
ATOM 839 O O . VAL A 1 104 ? -1.52 -3.104 -6.516 1 97.12 104 VAL A O 1
ATOM 842 N N . PHE A 1 105 ? 0.126 -1.595 -6.074 1 94.62 105 PHE A N 1
ATOM 843 C CA . PHE A 1 105 ? -0.413 -1.215 -4.773 1 94.62 105 PHE A CA 1
ATOM 844 C C . PHE A 1 105 ? -1.377 -0.043 -4.906 1 94.62 105 PHE A C 1
ATOM 846 O O . PHE A 1 105 ? -1.013 1.012 -5.434 1 94.62 105 PHE A O 1
ATOM 853 N N . LEU A 1 106 ? -2.535 -0.289 -4.359 1 92.81 106 LEU A N 1
ATOM 854 C CA . LEU A 1 106 ? -3.561 0.75 -4.398 1 92.81 106 LEU A CA 1
ATOM 855 C C . LEU A 1 106 ? -3.477 1.642 -3.166 1 92.81 106 LEU A C 1
ATOM 857 O O . LEU A 1 106 ? -4.332 1.567 -2.281 1 92.81 106 LEU A O 1
ATOM 861 N N . LEU A 1 107 ? -2.59 2.51 -3.115 1 89.19 107 LEU A N 1
ATOM 862 C CA . LEU A 1 107 ? -2.348 3.408 -1.991 1 89.19 107 LEU A CA 1
ATOM 863 C C . LEU A 1 107 ? -3.123 4.711 -2.158 1 89.19 107 LEU A C 1
ATOM 865 O O . LEU A 1 107 ? -3.977 5.039 -1.331 1 89.19 107 LEU A O 1
ATOM 869 N N . ASP A 1 108 ? -2.801 5.445 -3.312 1 87.62 108 ASP A N 1
ATOM 870 C CA . ASP A 1 108 ? -3.484 6.688 -3.66 1 87.62 108 ASP A CA 1
ATOM 871 C C . ASP A 1 108 ? -3.494 6.902 -5.172 1 87.62 108 ASP A C 1
ATOM 873 O O . ASP A 1 108 ? -3.006 6.062 -5.93 1 87.62 108 ASP A O 1
ATOM 877 N N . SER A 1 109 ? -4.145 7.965 -5.578 1 87.88 109 SER A N 1
ATOM 878 C CA . SER A 1 109 ? -4.309 8.219 -7.004 1 87.88 109 SER A CA 1
ATOM 879 C C . SER A 1 109 ? -2.965 8.438 -7.688 1 87.88 109 SER A C 1
ATOM 881 O O . SER A 1 109 ? -2.758 7.992 -8.82 1 87.88 109 SER A O 1
ATOM 883 N N . HIS A 1 110 ? -2.121 9.109 -6.984 1 85.5 110 HIS A N 1
ATOM 884 C CA . HIS A 1 110 ? -0.807 9.375 -7.559 1 85.5 110 HIS A CA 1
ATOM 885 C C . HIS A 1 110 ? -0.013 8.086 -7.746 1 85.5 110 HIS A C 1
ATOM 887 O O . HIS A 1 110 ? 0.598 7.875 -8.797 1 85.5 110 HIS A O 1
ATOM 893 N N . ALA A 1 111 ? 0.004 7.312 -6.73 1 89.38 111 ALA A N 1
ATOM 894 C CA . ALA A 1 111 ? 0.682 6.02 -6.816 1 89.38 111 ALA A CA 1
ATOM 895 C C . ALA A 1 111 ? 0.108 5.172 -7.945 1 89.38 111 ALA A C 1
ATOM 897 O O . ALA A 1 111 ? 0.85 4.492 -8.656 1 89.38 111 ALA A O 1
ATOM 898 N N . LEU A 1 112 ? -1.175 5.188 -8.164 1 94.5 112 LEU A N 1
ATOM 899 C CA . LEU A 1 112 ? -1.824 4.418 -9.219 1 94.5 112 LEU A CA 1
ATOM 900 C C . LEU A 1 112 ? -1.391 4.91 -10.602 1 94.5 112 LEU A C 1
ATOM 902 O O . LEU A 1 112 ? -1.119 4.109 -11.492 1 94.5 112 LEU A O 1
ATOM 906 N N . GLU A 1 113 ? -1.312 6.172 -10.75 1 94.19 113 GLU A N 1
ATOM 907 C CA . GLU A 1 113 ? -0.874 6.746 -12.016 1 94.19 113 GLU A CA 1
ATOM 908 C C . GLU A 1 113 ? 0.55 6.312 -12.359 1 94.19 113 GLU A C 1
ATOM 910 O O . GLU A 1 113 ? 0.854 6.004 -13.508 1 94.19 113 GLU A O 1
ATOM 915 N N . LYS A 1 114 ? 1.366 6.332 -11.352 1 94.44 114 LYS A N 1
ATOM 916 C CA . LYS A 1 114 ? 2.729 5.852 -11.555 1 94.44 114 LYS A CA 1
ATOM 917 C C . LYS A 1 114 ? 2.736 4.387 -11.984 1 94.44 114 LYS A C 1
ATOM 919 O O . LYS A 1 114 ? 3.539 3.982 -12.828 1 94.44 114 LYS A O 1
ATOM 924 N N . SER A 1 115 ? 1.878 3.633 -11.414 1 96.62 115 SER A N 1
ATOM 925 C CA . SER A 1 115 ? 1.758 2.225 -11.773 1 96.62 115 SER A CA 1
ATOM 926 C C . SER A 1 115 ? 1.334 2.062 -13.234 1 96.62 115 SER A C 1
ATOM 928 O O . SER A 1 115 ? 1.836 1.183 -13.938 1 96.62 115 SER A O 1
ATOM 930 N N . TYR A 1 116 ? 0.412 2.91 -13.648 1 97.56 116 TYR A N 1
ATOM 931 C CA . TYR A 1 116 ? -0.022 2.873 -15.039 1 97.56 116 TYR A CA 1
ATOM 932 C C . TYR A 1 116 ? 1.141 3.16 -15.984 1 97.56 116 TYR A C 1
ATOM 934 O O . TYR A 1 116 ? 1.296 2.496 -17.016 1 97.56 116 TYR A O 1
ATOM 942 N N . GLN A 1 117 ? 1.946 4.156 -15.609 1 97.75 117 GLN A N 1
ATOM 943 C CA . GLN A 1 117 ? 3.117 4.477 -16.422 1 97.75 117 GLN A CA 1
ATOM 944 C C . GLN A 1 117 ? 4.062 3.281 -16.516 1 97.75 117 GLN A C 1
ATOM 946 O O . GLN A 1 117 ? 4.586 2.982 -17.594 1 97.75 117 GLN A O 1
ATOM 951 N N . LEU A 1 118 ? 4.266 2.674 -15.461 1 97.69 118 LEU A N 1
ATOM 952 C CA . LEU A 1 118 ? 5.129 1.498 -15.438 1 97.69 118 LEU A CA 1
ATOM 953 C C . LEU A 1 118 ? 4.547 0.385 -16.312 1 97.69 118 LEU A C 1
ATOM 955 O O . LEU A 1 118 ? 5.277 -0.288 -17.031 1 97.69 118 LEU A O 1
ATOM 959 N N . ILE A 1 119 ? 3.242 0.164 -16.234 1 98.25 119 ILE A N 1
ATOM 960 C CA . ILE A 1 119 ? 2.553 -0.865 -17 1 98.25 119 ILE A CA 1
ATOM 961 C C . ILE A 1 119 ? 2.723 -0.592 -18.5 1 98.25 119 ILE A C 1
ATOM 963 O O . ILE A 1 119 ? 2.904 -1.521 -19.281 1 98.25 119 ILE A O 1
ATOM 967 N N . GLU A 1 120 ? 2.65 0.643 -18.859 1 97.81 120 GLU A N 1
ATOM 968 C CA . GLU A 1 120 ? 2.832 1.029 -20.266 1 97.81 120 GLU A CA 1
ATOM 969 C C . GLU A 1 120 ? 4.234 0.683 -20.75 1 97.81 120 GLU A C 1
ATOM 971 O O . GLU A 1 120 ? 4.418 0.297 -21.906 1 97.81 120 GLU A O 1
ATOM 976 N N . LYS A 1 121 ? 5.152 0.794 -19.891 1 97.88 121 LYS A N 1
ATOM 977 C CA . LYS A 1 121 ? 6.551 0.548 -20.25 1 97.88 121 LYS A CA 1
ATOM 978 C C . LYS A 1 121 ? 6.859 -0.946 -20.266 1 97.88 121 LYS A C 1
ATOM 980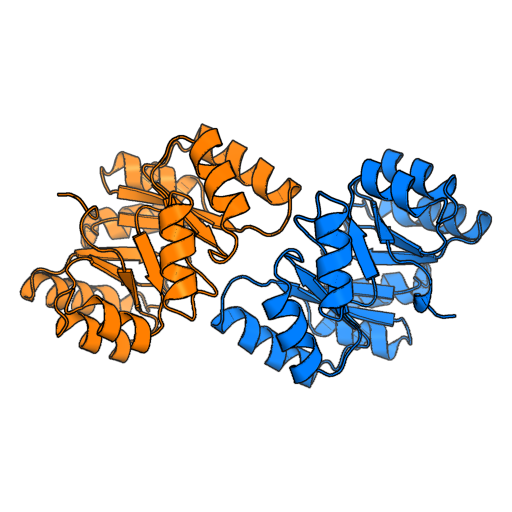 O O . LYS A 1 121 ? 7.586 -1.429 -21.125 1 97.88 121 LYS A O 1
ATOM 985 N N . THR A 1 122 ? 6.312 -1.663 -19.328 1 98.44 122 THR A N 1
ATOM 986 C CA . THR A 1 122 ? 6.703 -3.055 -19.141 1 98.44 122 THR A CA 1
ATOM 987 C C . THR A 1 122 ? 5.766 -3.99 -19.891 1 98.44 122 THR A C 1
ATOM 989 O O . THR A 1 122 ? 6.125 -5.129 -20.203 1 98.44 122 THR A O 1
ATOM 992 N N . GLU A 1 123 ? 4.504 -3.592 -20.078 1 98.06 123 GLU A N 1
ATOM 993 C CA . GLU A 1 123 ? 3.471 -4.375 -20.75 1 98.06 123 GLU A CA 1
ATOM 994 C C . GLU A 1 123 ? 3.367 -5.777 -20.141 1 98.06 123 GLU A C 1
ATOM 996 O O . GLU A 1 123 ? 3.447 -6.773 -20.875 1 98.06 123 GLU A O 1
ATOM 1001 N N . PRO A 1 124 ? 3.17 -5.875 -18.875 1 98.75 124 PRO A N 1
ATOM 1002 C CA . PRO A 1 124 ? 3.039 -7.188 -18.234 1 98.75 124 PRO A CA 1
ATOM 1003 C C . PRO A 1 124 ? 1.905 -8.023 -18.828 1 98.75 124 PRO A C 1
ATOM 1005 O O . PRO A 1 124 ? 1.043 -7.488 -19.531 1 98.75 124 PRO A O 1
ATOM 1008 N N . ASP A 1 125 ? 1.972 -9.328 -18.594 1 98.56 125 ASP A N 1
ATOM 1009 C CA . ASP A 1 125 ? 0.903 -10.211 -19.047 1 98.56 125 ASP A CA 1
ATOM 1010 C C . ASP A 1 125 ? -0.347 -10.055 -18.188 1 98.56 125 ASP A C 1
ATOM 1012 O O . ASP A 1 125 ? -1.47 -10.125 -18.688 1 98.56 125 ASP A O 1
ATOM 1016 N N . CYS A 1 126 ? -0.186 -9.883 -16.891 1 98.31 126 CYS A N 1
ATOM 1017 C CA . CYS A 1 126 ? -1.25 -9.75 -15.906 1 98.31 126 CYS A CA 1
ATOM 1018 C C . CYS A 1 126 ? -0.886 -8.703 -14.859 1 98.31 126 CYS A C 1
ATOM 1020 O O . CYS A 1 126 ? 0.279 -8.32 -14.734 1 98.31 126 CYS A O 1
ATOM 1022 N N . ILE A 1 127 ? -1.941 -8.32 -14.172 1 98.62 127 ILE A N 1
ATOM 1023 C CA . ILE A 1 127 ? -1.758 -7.355 -13.086 1 98.62 127 ILE A CA 1
ATOM 1024 C C . ILE A 1 127 ? -2.311 -7.934 -11.789 1 98.62 127 ILE A C 1
ATOM 1026 O O . ILE A 1 127 ? -3.377 -8.555 -11.781 1 98.62 127 ILE A O 1
ATOM 1030 N N . GLU A 1 128 ? -1.612 -7.801 -10.773 1 98.19 128 GLU A N 1
ATOM 1031 C CA . GLU A 1 128 ? -2.148 -8.07 -9.445 1 98.19 128 GLU A CA 1
ATOM 1032 C C . GLU A 1 128 ? -2.383 -6.777 -8.672 1 98.19 128 GLU A C 1
ATOM 1034 O O . GLU A 1 128 ? -1.479 -5.945 -8.547 1 98.19 128 GLU A O 1
ATOM 1039 N N . VAL A 1 129 ? -3.562 -6.617 -8.07 1 97.69 129 VAL A N 1
ATOM 1040 C CA . VAL A 1 129 ? -3.887 -5.387 -7.355 1 97.69 129 VAL A CA 1
ATOM 1041 C C . VAL A 1 129 ? -3.992 -5.676 -5.859 1 97.69 129 VAL A C 1
ATOM 1043 O O . VAL A 1 129 ? -4.578 -6.684 -5.453 1 97.69 129 VAL A O 1
ATOM 1046 N N . ILE A 1 130 ? -3.338 -4.922 -5.035 1 96.62 130 ILE A N 1
ATOM 1047 C CA . ILE A 1 130 ? -3.375 -4.969 -3.576 1 96.62 130 ILE A CA 1
ATOM 1048 C C . ILE A 1 130 ? -3.693 -3.582 -3.023 1 96.62 130 ILE A C 1
ATOM 1050 O O . ILE A 1 130 ? -2.996 -2.611 -3.328 1 96.62 130 ILE A O 1
ATOM 1054 N N . PRO A 1 131 ? -4.68 -3.328 -2.189 1 96 131 PRO A N 1
ATOM 1055 C CA . PRO A 1 131 ? -5.562 -4.375 -1.669 1 96 131 PRO A CA 1
ATOM 1056 C C . PRO A 1 131 ? -6.684 -4.734 -2.641 1 96 131 PRO A C 1
ATOM 1058 O O . PRO A 1 131 ? -7.121 -3.893 -3.428 1 96 131 PRO A O 1
ATOM 1061 N N . GLY A 1 132 ? -7.141 -5.918 -2.619 1 94.69 132 GLY A N 1
ATOM 1062 C CA . GLY A 1 132 ? -8.164 -6.43 -3.52 1 94.69 132 GLY A CA 1
ATOM 1063 C C . GLY A 1 132 ? -9.57 -6.18 -3.023 1 94.69 132 GLY A C 1
ATOM 1064 O O . GLY A 1 132 ? -10.547 -6.539 -3.693 1 94.69 132 GLY A O 1
ATOM 1065 N N . ALA A 1 133 ? -9.703 -5.578 -1.929 1 90.94 133 ALA A N 1
ATOM 1066 C CA . ALA A 1 133 ? -11.008 -5.328 -1.326 1 90.94 133 ALA A CA 1
ATOM 1067 C C . ALA A 1 133 ? -11.562 -3.973 -1.764 1 90.94 133 ALA A C 1
ATOM 1069 O O . ALA A 1 133 ? -12.25 -3.299 -0.994 1 90.94 133 ALA A O 1
ATOM 1070 N N . MET A 1 134 ? -11.164 -3.561 -2.938 1 92.5 134 MET A N 1
ATOM 1071 C CA . MET A 1 134 ? -11.648 -2.316 -3.529 1 92.5 134 MET A CA 1
ATOM 1072 C C . MET A 1 134 ? -12.188 -2.555 -4.938 1 92.5 134 MET A C 1
ATOM 1074 O O . MET A 1 134 ? -11.555 -2.166 -5.922 1 92.5 134 MET A O 1
ATOM 1078 N N . PRO A 1 135 ? -13.461 -3.068 -5.074 1 93.56 135 PRO A N 1
ATOM 1079 C CA . PRO A 1 135 ? -14.008 -3.486 -6.363 1 93.56 135 PRO A CA 1
ATOM 1080 C C . PRO A 1 135 ? -14.047 -2.352 -7.387 1 93.56 135 PRO A C 1
ATOM 1082 O O . PRO A 1 135 ? -13.797 -2.576 -8.57 1 93.56 135 PRO A O 1
ATOM 1085 N N . HIS A 1 136 ? -14.312 -1.211 -6.945 1 92.12 136 HIS A N 1
ATOM 1086 C CA . HIS A 1 136 ? -14.43 -0.099 -7.883 1 92.12 136 HIS A CA 1
ATOM 1087 C C . HIS A 1 136 ? -13.078 0.222 -8.523 1 92.12 136 HIS A C 1
ATOM 1089 O O . HIS A 1 136 ? -13.016 0.62 -9.688 1 92.12 136 HIS A O 1
ATOM 1095 N N . ILE A 1 137 ? -12.016 0.091 -7.77 1 93.62 137 ILE A N 1
ATOM 1096 C CA . ILE A 1 137 ? -10.695 0.363 -8.312 1 93.62 137 ILE A CA 1
ATOM 1097 C C . ILE A 1 137 ? -10.266 -0.781 -9.227 1 93.62 137 ILE A C 1
ATOM 1099 O O . ILE A 1 137 ? -9.602 -0.556 -10.25 1 93.62 137 ILE A O 1
ATOM 1103 N N . ILE A 1 138 ? -10.664 -2.002 -8.852 1 96.62 138 ILE A N 1
ATOM 1104 C CA . ILE A 1 138 ? -10.391 -3.15 -9.711 1 96.62 138 ILE A CA 1
ATOM 1105 C C . ILE A 1 138 ? -10.992 -2.916 -11.094 1 96.62 138 ILE A C 1
ATOM 1107 O O . ILE A 1 138 ? -10.328 -3.131 -12.109 1 96.62 138 ILE A O 1
ATOM 1111 N N . ARG A 1 139 ? -12.219 -2.48 -11.102 1 97 139 ARG A N 1
ATOM 1112 C CA . ARG A 1 139 ? -12.898 -2.182 -12.352 1 97 139 ARG A CA 1
ATOM 1113 C C . ARG A 1 139 ? -12.148 -1.121 -13.148 1 97 139 ARG A C 1
ATOM 1115 O O . ARG A 1 139 ? -11.992 -1.247 -14.367 1 97 139 ARG A O 1
ATOM 1122 N N . GLU A 1 140 ? -11.68 -0.089 -12.484 1 95.75 140 GLU A N 1
ATOM 1123 C CA . GLU A 1 140 ? -10.938 0.992 -13.125 1 95.75 140 GLU A CA 1
ATOM 1124 C C . GLU A 1 140 ? -9.648 0.475 -13.758 1 95.75 140 GLU A C 1
ATOM 1126 O O . GLU A 1 140 ? -9.336 0.818 -14.898 1 95.75 140 GLU A O 1
ATOM 1131 N N . VAL A 1 141 ? -8.906 -0.304 -13.031 1 97.25 141 VAL A N 1
ATOM 1132 C CA . VAL A 1 141 ? -7.641 -0.835 -13.531 1 97.25 141 VAL A CA 1
ATOM 1133 C C . VAL A 1 141 ? -7.898 -1.734 -14.734 1 97.25 141 VAL A C 1
ATOM 1135 O O . VAL A 1 141 ? -7.164 -1.676 -15.727 1 97.25 141 VAL A O 1
ATOM 1138 N N . LYS A 1 142 ? -8.93 -2.596 -14.672 1 97.5 142 LYS A N 1
ATOM 1139 C CA . LYS A 1 142 ? -9.305 -3.469 -15.781 1 97.5 142 LYS A CA 1
ATOM 1140 C C . LYS A 1 142 ? -9.602 -2.66 -17.047 1 97.5 142 LYS A C 1
ATOM 1142 O O . LYS A 1 142 ? -9.102 -2.98 -18.125 1 97.5 142 LYS A O 1
ATOM 1147 N N . GLU A 1 143 ? -10.359 -1.676 -16.906 1 97.06 143 GLU A N 1
ATOM 1148 C CA . GLU A 1 143 ? -10.766 -0.843 -18.031 1 97.06 143 GLU A CA 1
ATOM 1149 C C . GLU A 1 143 ? -9.57 -0.096 -18.625 1 97.06 143 GLU A C 1
ATOM 1151 O O . GLU A 1 143 ? -9.445 0.018 -19.844 1 97.06 143 GLU A O 1
ATOM 1156 N N . ARG A 1 144 ? -8.727 0.436 -17.781 1 97 144 ARG A N 1
ATOM 1157 C CA . ARG A 1 144 ? -7.598 1.26 -18.219 1 97 144 ARG A CA 1
ATOM 1158 C C . ARG A 1 144 ? -6.527 0.413 -18.891 1 97 144 ARG A C 1
ATOM 1160 O O . ARG A 1 144 ? -5.879 0.863 -19.844 1 97 144 ARG A O 1
ATOM 1167 N N . THR A 1 145 ? -6.316 -0.808 -18.406 1 97.62 145 THR A N 1
ATOM 1168 C CA . THR A 1 145 ? -5.164 -1.575 -18.859 1 97.62 145 THR A CA 1
ATOM 1169 C C . THR A 1 145 ? -5.594 -2.684 -19.812 1 97.62 145 THR A C 1
ATOM 1171 O O . THR A 1 145 ? -4.777 -3.201 -20.578 1 97.62 145 THR A O 1
ATOM 1174 N N . ASN A 1 146 ? -6.855 -3.174 -19.719 1 97.12 146 ASN A N 1
ATOM 1175 C CA . ASN A 1 146 ? -7.391 -4.293 -20.484 1 97.12 146 ASN A CA 1
ATOM 1176 C C . ASN A 1 146 ? -6.555 -5.555 -20.281 1 97.12 146 ASN A C 1
ATOM 1178 O O . ASN A 1 146 ? -6.324 -6.301 -21.234 1 97.12 146 ASN A O 1
ATOM 1182 N N . LYS A 1 147 ? -6.012 -5.762 -19.125 1 97.88 147 LYS A N 1
ATOM 1183 C CA . LYS A 1 147 ? -5.223 -6.934 -18.766 1 97.88 147 LYS A CA 1
ATOM 1184 C C . LYS A 1 147 ? -5.945 -7.781 -17.719 1 97.88 147 LYS A C 1
ATOM 1186 O O . LYS A 1 147 ? -6.781 -7.273 -16.969 1 97.88 147 LYS A O 1
ATOM 1191 N N . PRO A 1 148 ? -5.648 -9.086 -17.719 1 97.94 148 PRO A N 1
ATOM 1192 C CA . PRO A 1 148 ? -6.18 -9.898 -16.625 1 97.94 148 PRO A CA 1
ATOM 1193 C C . PRO A 1 148 ? -5.707 -9.414 -15.258 1 97.94 148 PRO A C 1
ATOM 1195 O O . PRO A 1 148 ? -4.535 -9.062 -15.094 1 97.94 148 PRO A O 1
ATOM 1198 N N . ILE A 1 149 ? -6.68 -9.398 -14.289 1 98.06 149 ILE A N 1
ATOM 1199 C CA . ILE A 1 149 ? -6.375 -8.852 -12.977 1 98.06 149 ILE A CA 1
ATOM 1200 C C . ILE A 1 149 ? -6.477 -9.953 -11.922 1 98.06 149 ILE A C 1
ATOM 1202 O O . ILE A 1 149 ? -7.461 -10.695 -11.891 1 98.06 149 ILE A O 1
ATOM 1206 N N . TYR A 1 150 ? -5.438 -10.125 -11.141 1 97.94 150 TYR A N 1
ATOM 1207 C CA . TYR A 1 150 ? -5.484 -10.859 -9.883 1 97.94 150 TYR A CA 1
ATOM 1208 C C . TYR A 1 150 ? -5.668 -9.914 -8.703 1 97.94 150 TYR A C 1
ATOM 1210 O O . TYR A 1 150 ? -5.047 -8.852 -8.656 1 97.94 150 TYR A O 1
ATOM 1218 N N . ALA A 1 151 ? -6.605 -10.258 -7.824 1 97.75 151 ALA A N 1
ATOM 1219 C CA . ALA A 1 151 ? -6.855 -9.414 -6.664 1 97.75 151 ALA A CA 1
ATOM 1220 C C . ALA A 1 151 ? -6.363 -10.078 -5.383 1 97.75 151 ALA A C 1
ATOM 1222 O O . ALA A 1 151 ? -6.66 -11.242 -5.125 1 97.75 151 ALA A O 1
ATOM 1223 N N . GLY A 1 152 ? -5.594 -9.359 -4.574 1 96.69 152 GLY A N 1
ATOM 1224 C CA . GLY A 1 152 ? -5.102 -9.875 -3.305 1 96.69 152 GLY A CA 1
ATOM 1225 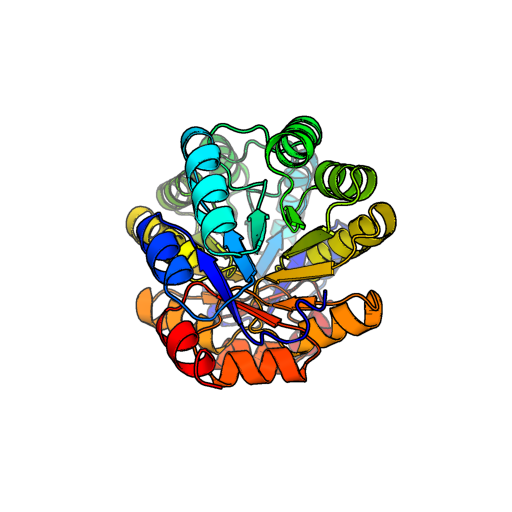C C . GLY A 1 152 ? -5.129 -8.844 -2.193 1 96.69 152 GLY A C 1
ATOM 1226 O O . GLY A 1 152 ? -5.441 -7.672 -2.43 1 96.69 152 GLY A O 1
ATOM 1227 N N . GLY A 1 153 ? -4.906 -9.328 -1.036 1 94.94 153 GLY A N 1
ATOM 1228 C CA . GLY A 1 153 ? -4.859 -8.43 0.105 1 94.94 153 GLY A CA 1
ATOM 1229 C C . GLY A 1 153 ? -6.227 -8.133 0.691 1 94.94 153 GLY A C 1
ATOM 1230 O O . GLY A 1 153 ? -7.145 -7.75 -0.032 1 94.94 153 GLY A O 1
ATOM 1231 N N . PHE A 1 154 ? -6.395 -8.359 1.905 1 93.88 154 PHE A N 1
ATOM 1232 C CA . PHE A 1 154 ? -7.574 -8.078 2.713 1 93.88 154 PHE A CA 1
ATOM 1233 C C . PHE A 1 154 ? -8.805 -8.789 2.15 1 93.88 154 PHE A C 1
ATOM 1235 O O . PHE A 1 154 ? -9.914 -8.25 2.193 1 93.88 154 PHE A O 1
ATOM 1242 N N . ILE A 1 155 ? -8.578 -9.898 1.566 1 94.38 155 ILE A N 1
ATOM 1243 C CA . ILE A 1 155 ? -9.688 -10.781 1.203 1 94.38 155 ILE A CA 1
ATOM 1244 C C . ILE A 1 155 ? -9.992 -11.727 2.359 1 94.38 155 ILE A C 1
ATOM 1246 O O . ILE A 1 155 ? -9.266 -12.695 2.592 1 94.38 155 ILE A O 1
ATOM 1250 N N . ARG A 1 156 ? -11.125 -11.539 2.986 1 90.62 156 ARG A N 1
ATOM 1251 C CA . ARG A 1 156 ? -11.344 -12.227 4.254 1 90.62 156 ARG A CA 1
ATOM 1252 C C . ARG A 1 156 ? -12.594 -13.109 4.188 1 90.62 156 ARG A C 1
ATOM 1254 O O . ARG A 1 156 ? -12.727 -14.062 4.953 1 90.62 156 ARG A O 1
ATOM 1261 N N . THR A 1 157 ? -13.484 -12.766 3.289 1 94.5 157 THR A N 1
ATOM 1262 C CA . THR A 1 157 ? -14.75 -13.484 3.229 1 94.5 157 THR A CA 1
ATOM 1263 C C . THR A 1 157 ? -15.055 -13.938 1.802 1 94.5 157 THR A C 1
ATOM 1265 O O . THR A 1 157 ? -14.422 -13.461 0.852 1 94.5 157 THR A O 1
ATOM 1268 N N . VAL A 1 158 ? -16.016 -14.844 1.712 1 96.94 158 VAL A N 1
ATOM 1269 C CA . VAL A 1 158 ? -16.5 -15.289 0.409 1 96.94 158 VAL A CA 1
ATOM 1270 C C . VAL A 1 158 ? -17.062 -14.102 -0.367 1 96.94 158 VAL A C 1
ATOM 1272 O O . VAL A 1 158 ? -16.859 -13.992 -1.579 1 96.94 158 VAL A O 1
ATOM 1275 N N . ASP A 1 159 ? -17.75 -13.219 0.343 1 96.31 159 ASP A N 1
ATOM 1276 C CA . ASP A 1 159 ? -18.297 -12.023 -0.29 1 96.31 159 ASP A CA 1
ATOM 1277 C C . ASP A 1 159 ? -17.203 -11.164 -0.903 1 96.31 159 ASP A C 1
ATOM 1279 O O . ASP A 1 159 ? -17.359 -10.617 -1.995 1 96.31 159 ASP A O 1
ATOM 1283 N N . ASP A 1 160 ? -16.047 -11.016 -0.247 1 95.06 160 ASP A N 1
ATOM 1284 C CA . ASP A 1 160 ? -14.914 -10.281 -0.787 1 95.06 160 ASP A CA 1
ATOM 1285 C C . ASP A 1 160 ? -14.445 -10.883 -2.107 1 95.06 160 ASP A C 1
ATOM 1287 O O . ASP A 1 160 ? -14.164 -10.164 -3.062 1 95.06 160 ASP A O 1
ATOM 1291 N N . VAL A 1 161 ? -14.383 -12.219 -2.086 1 97.25 161 VAL A N 1
ATOM 1292 C CA . VAL A 1 161 ? -13.93 -12.938 -3.275 1 97.25 161 VAL A CA 1
ATOM 1293 C C . VAL A 1 161 ? -14.891 -12.664 -4.434 1 97.25 161 VAL A C 1
ATOM 1295 O O . VAL A 1 161 ? -14.461 -12.258 -5.52 1 97.25 161 VAL A O 1
ATOM 1298 N N . GLU A 1 162 ? -16.156 -12.828 -4.195 1 97.75 162 GLU A N 1
ATOM 1299 C CA . GLU A 1 162 ? -17.156 -12.688 -5.242 1 97.75 162 GLU A CA 1
ATOM 1300 C C . GLU A 1 162 ? -17.203 -11.258 -5.77 1 97.75 162 GLU A C 1
ATOM 1302 O O . GLU A 1 162 ? -17.359 -11.039 -6.973 1 97.75 162 GLU A O 1
ATOM 1307 N N . ARG A 1 163 ? -17.047 -10.289 -4.93 1 96.5 163 ARG A N 1
ATOM 1308 C CA . ARG A 1 163 ? -17.062 -8.891 -5.344 1 96.5 163 ARG A CA 1
ATOM 1309 C C . ARG A 1 163 ? -15.859 -8.562 -6.227 1 96.5 163 ARG A C 1
ATOM 1311 O O . ARG A 1 163 ? -15.984 -7.812 -7.195 1 96.5 163 ARG A O 1
ATOM 1318 N N . ALA A 1 164 ? -14.719 -9.109 -5.836 1 97.25 164 ALA A N 1
ATOM 1319 C CA . ALA A 1 164 ? -13.516 -8.891 -6.641 1 97.25 164 ALA A CA 1
ATOM 1320 C C . ALA A 1 164 ? -13.672 -9.5 -8.031 1 97.25 164 ALA A C 1
ATOM 1322 O O . ALA A 1 164 ? -13.336 -8.867 -9.039 1 97.25 164 ALA A O 1
ATOM 1323 N N . LEU A 1 165 ? -14.227 -10.727 -8.094 1 97.56 165 LEU A N 1
ATOM 1324 C CA . LEU A 1 165 ? -14.445 -11.406 -9.367 1 97.56 165 LEU A CA 1
ATOM 1325 C C . LEU A 1 165 ? -15.461 -10.648 -10.219 1 97.56 165 LEU A C 1
ATOM 1327 O O . LEU A 1 165 ? -15.242 -10.461 -11.422 1 97.56 165 LEU A O 1
ATOM 1331 N N . GLU A 1 166 ? -16.484 -10.211 -9.594 1 97.56 166 GLU A N 1
ATOM 1332 C CA . GLU A 1 166 ? -17.531 -9.461 -10.297 1 97.56 166 GLU A CA 1
ATOM 1333 C C . GLU A 1 166 ? -16.984 -8.148 -10.844 1 97.56 166 GLU A C 1
ATOM 1335 O O . GLU A 1 166 ? -17.438 -7.66 -11.883 1 97.56 166 GLU A O 1
ATOM 1340 N N . ALA A 1 167 ? -16.016 -7.609 -10.164 1 97.19 167 ALA A N 1
ATOM 1341 C CA . ALA A 1 167 ? -15.438 -6.332 -10.562 1 97.19 167 ALA A CA 1
ATOM 1342 C C . ALA A 1 167 ? -14.492 -6.5 -11.75 1 97.19 167 ALA A C 1
ATOM 1344 O O . ALA A 1 167 ? -14.086 -5.516 -12.375 1 97.19 167 ALA A O 1
ATOM 1345 N N . GLY A 1 168 ? -14.094 -7.734 -12.039 1 97.06 168 GLY A N 1
ATOM 1346 C CA . GLY A 1 168 ? -13.305 -7.957 -13.242 1 97.06 168 GLY A CA 1
ATOM 1347 C C . GLY A 1 168 ? -12.039 -8.75 -12.977 1 97.06 168 GLY A C 1
ATOM 1348 O O . GLY A 1 168 ? -11.297 -9.07 -13.914 1 97.06 168 GLY A O 1
ATOM 1349 N N . ALA A 1 169 ? -11.758 -9.086 -11.727 1 97.75 169 ALA A N 1
ATOM 1350 C CA . ALA A 1 169 ? -10.617 -9.945 -11.438 1 97.75 169 ALA A CA 1
ATOM 1351 C C . ALA A 1 169 ? -10.828 -11.352 -12 1 97.75 169 ALA A C 1
ATOM 1353 O O . ALA A 1 169 ? -11.938 -11.883 -11.961 1 97.75 169 ALA A O 1
ATOM 1354 N N . VAL A 1 170 ? -9.773 -11.914 -12.5 1 97.31 170 VAL A N 1
ATOM 1355 C CA . VAL A 1 170 ? -9.875 -13.273 -13.031 1 97.31 170 VAL A CA 1
ATOM 1356 C C . VAL A 1 170 ? -9.742 -14.289 -11.898 1 97.31 170 VAL A C 1
ATOM 1358 O O . VAL A 1 170 ? -10.289 -15.391 -11.977 1 97.31 170 VAL A O 1
ATOM 1361 N N . SER A 1 171 ? -9.016 -13.969 -10.875 1 97.56 171 SER A N 1
ATOM 1362 C CA . SER A 1 171 ? -8.812 -14.805 -9.695 1 97.56 171 SER A CA 1
ATOM 1363 C C . SER A 1 171 ? -8.398 -13.961 -8.492 1 97.56 171 SER A C 1
ATOM 1365 O O . SER A 1 171 ? -8.109 -12.773 -8.633 1 97.56 171 SER A O 1
ATOM 1367 N N . VAL A 1 172 ? -8.5 -14.625 -7.328 1 97.81 172 VAL A N 1
ATOM 1368 C CA . VAL A 1 172 ? -8.141 -13.977 -6.074 1 97.81 172 VAL A CA 1
ATOM 1369 C C . VAL A 1 172 ? -6.984 -14.719 -5.414 1 97.81 172 VAL A C 1
ATOM 1371 O O . VAL A 1 172 ? -7.02 -15.945 -5.285 1 97.81 172 VAL A O 1
ATOM 1374 N N . THR A 1 173 ? -5.93 -13.984 -5.066 1 97.19 173 THR A N 1
ATOM 1375 C CA . THR A 1 173 ? -4.84 -14.555 -4.289 1 97.19 173 THR A CA 1
ATOM 1376 C C . THR A 1 173 ? -5.059 -14.336 -2.797 1 97.19 173 THR A C 1
ATOM 1378 O O . THR A 1 173 ? -5.336 -13.211 -2.365 1 97.19 173 THR A O 1
ATOM 1381 N N . THR A 1 174 ? -4.988 -15.398 -1.99 1 96.69 174 THR A N 1
ATOM 1382 C CA . THR A 1 174 ? -5.266 -15.242 -0.567 1 96.69 174 THR A CA 1
ATOM 1383 C C . THR A 1 174 ? -4.523 -16.297 0.248 1 96.69 174 THR A C 1
ATOM 1385 O O . THR A 1 174 ? -4.355 -17.438 -0.204 1 96.69 174 THR A O 1
ATOM 1388 N N . SER A 1 175 ? -4.094 -15.906 1.415 1 95.38 175 SER A N 1
ATOM 1389 C CA . SER A 1 175 ? -3.461 -16.844 2.342 1 95.38 175 SER A CA 1
ATOM 1390 C C . SER A 1 175 ? -4.477 -17.422 3.318 1 95.38 175 SER A C 1
ATOM 1392 O O . SER A 1 175 ? -4.117 -18.188 4.215 1 95.38 175 SER A O 1
ATOM 1394 N N . ASN A 1 176 ? -5.758 -17.031 3.152 1 95.31 176 ASN A N 1
ATOM 1395 C CA . ASN A 1 176 ? -6.812 -17.469 4.059 1 95.31 176 ASN A CA 1
ATOM 1396 C C . ASN A 1 176 ? -7.215 -18.922 3.781 1 95.31 176 ASN A C 1
ATOM 1398 O O . ASN A 1 176 ? -7.875 -19.203 2.779 1 95.31 176 ASN A O 1
ATOM 1402 N N . LYS A 1 177 ? -6.941 -19.812 4.762 1 96.06 177 LYS A N 1
ATOM 1403 C CA . LYS A 1 177 ? -7.152 -21.234 4.582 1 96.06 177 LYS A CA 1
ATOM 1404 C C . LYS A 1 177 ? -8.641 -21.578 4.535 1 96.06 177 LYS A C 1
ATOM 1406 O O . LYS A 1 177 ? -9.047 -22.531 3.887 1 96.06 177 LYS A O 1
ATOM 1411 N N . ASP A 1 178 ? -9.445 -20.766 5.176 1 96.56 178 ASP A N 1
ATOM 1412 C CA . ASP A 1 178 ? -10.883 -21 5.133 1 96.56 178 ASP A CA 1
ATOM 1413 C C . ASP A 1 178 ? -11.438 -20.781 3.729 1 96.56 178 ASP A C 1
ATOM 1415 O O . ASP A 1 178 ? -12.336 -21.5 3.289 1 96.56 178 ASP A O 1
ATOM 1419 N N . LEU A 1 179 ? -10.883 -19.828 3.082 1 97.19 179 LEU A N 1
ATOM 1420 C CA . LEU A 1 179 ? -11.289 -19.562 1.705 1 97.19 179 LEU A CA 1
ATOM 1421 C C . LEU A 1 179 ? -10.781 -20.656 0.772 1 97.19 179 LEU A C 1
ATOM 1423 O O . LEU A 1 179 ? -11.469 -21.031 -0.18 1 97.19 179 LEU A O 1
ATOM 1427 N N . TRP A 1 180 ? -9.539 -21.234 1.077 1 97.12 180 TRP A N 1
ATOM 1428 C CA . TRP A 1 180 ? -9.039 -22.391 0.326 1 97.12 180 TRP A CA 1
ATOM 1429 C C . TRP A 1 180 ? -10.031 -23.547 0.389 1 97.12 180 TRP A C 1
ATOM 1431 O O . TRP A 1 180 ? -10.398 -24.109 -0.643 1 97.12 180 TRP A O 1
ATOM 1441 N N . LYS A 1 181 ? -10.484 -23.828 1.532 1 96.38 181 LYS A N 1
ATOM 1442 C CA . LYS A 1 181 ? -11.383 -24.953 1.763 1 96.38 181 LYS A CA 1
ATOM 1443 C C . LYS A 1 181 ? -12.719 -24.734 1.06 1 96.38 181 LYS A C 1
ATOM 1445 O O . LYS A 1 181 ? -13.25 -25.656 0.438 1 96.38 181 LYS A O 1
ATOM 1450 N N . HIS A 1 182 ? -13.227 -23.578 1.165 1 96.31 182 HIS A N 1
ATOM 1451 C CA . HIS A 1 182 ? -14.531 -23.25 0.602 1 96.31 182 HIS A CA 1
ATOM 1452 C C . HIS A 1 182 ? -14.547 -23.469 -0.908 1 96.31 182 HIS A C 1
ATOM 1454 O O . HIS A 1 182 ? -15.516 -24.016 -1.454 1 96.31 182 HIS A O 1
ATOM 1460 N N . TYR A 1 183 ? -13.477 -23.109 -1.563 1 95.94 183 TYR A N 1
ATOM 1461 C CA . TYR A 1 183 ? -13.5 -23.078 -3.021 1 95.94 183 TYR A CA 1
ATOM 1462 C C . TYR A 1 183 ? -12.852 -24.328 -3.602 1 95.94 183 TYR A C 1
ATOM 1464 O O . TYR A 1 183 ? -12.867 -24.547 -4.816 1 95.94 183 TYR A O 1
ATOM 1472 N N . GLU A 1 184 ? -12.172 -25.109 -2.783 1 91.69 184 GLU A N 1
ATOM 1473 C CA . GLU A 1 184 ? -11.539 -26.328 -3.277 1 91.69 184 GLU A CA 1
ATOM 1474 C C . GLU A 1 184 ? -12.578 -27.297 -3.857 1 91.69 184 GLU A C 1
ATOM 1476 O O . GLU A 1 184 ? -12.305 -27.984 -4.836 1 91.69 184 GLU A O 1
ATOM 1481 N N . GLY A 1 185 ? -13.773 -27.453 -3.219 1 73.94 185 GLY A N 1
ATOM 1482 C CA . GLY A 1 185 ? -14.82 -28.375 -3.611 1 73.94 185 GLY A CA 1
ATOM 1483 C C . GLY A 1 185 ? -15.68 -27.859 -4.746 1 73.94 185 GLY A C 1
ATOM 1484 O O . GLY A 1 185 ? -16.578 -28.562 -5.227 1 73.94 185 GLY A O 1
ATOM 1485 N N . HIS A 1 186 ? -15.477 -26.625 -5.164 1 60.53 186 HIS A N 1
ATOM 1486 C CA . HIS A 1 186 ? -16.391 -26.047 -6.137 1 60.53 186 HIS A CA 1
ATOM 1487 C C . HIS A 1 186 ? -15.688 -25.781 -7.465 1 60.53 186 HIS A C 1
ATOM 1489 O O . HIS A 1 186 ? -14.5 -25.469 -7.488 1 60.53 186 HIS A O 1
ATOM 1495 N N . MET B 1 1 ? -6.75 22.172 20.938 1 31.62 1 MET B N 1
ATOM 1496 C CA . MET B 1 1 ? -7.023 22.844 19.672 1 31.62 1 MET B CA 1
ATOM 1497 C C . MET B 1 1 ? -7.371 21.844 18.578 1 31.62 1 MET B C 1
ATOM 1499 O O . MET B 1 1 ? -6.57 20.953 18.25 1 31.62 1 MET B O 1
ATOM 1503 N N . ASP B 1 2 ? -8.656 21.375 18.391 1 43.91 2 ASP B N 1
ATOM 1504 C CA . ASP B 1 2 ? -9.383 20.172 17.969 1 43.91 2 ASP B CA 1
ATOM 1505 C C . ASP B 1 2 ? -9.352 20.016 16.453 1 43.91 2 ASP B C 1
ATOM 1507 O O . ASP B 1 2 ? -9.938 20.828 15.727 1 43.91 2 ASP B O 1
ATOM 1511 N N . ILE B 1 3 ? -8.195 19.672 15.781 1 47.34 3 ILE B N 1
ATOM 1512 C CA . ILE B 1 3 ? -8.312 19.266 14.383 1 47.34 3 ILE B CA 1
ATOM 1513 C C . ILE B 1 3 ? -9.742 18.797 14.109 1 47.34 3 ILE B C 1
ATOM 1515 O O . ILE B 1 3 ? -10.125 18.594 12.953 1 47.34 3 ILE B O 1
ATOM 1519 N N . HIS B 1 4 ? -10.633 18.781 15.266 1 58.72 4 HIS B N 1
ATOM 1520 C CA . HIS B 1 4 ? -11.906 18.062 15.375 1 58.72 4 HIS B CA 1
ATOM 1521 C C . HIS B 1 4 ? -13 18.766 14.578 1 58.72 4 HIS B C 1
ATOM 1523 O O . HIS B 1 4 ? -14.031 18.172 14.273 1 58.72 4 HIS B O 1
ATOM 1529 N N . CYS B 1 5 ? -12.508 19.953 13.922 1 72.06 5 CYS B N 1
ATOM 1530 C CA . CYS B 1 5 ? -13.695 20.531 13.305 1 72.06 5 CYS B CA 1
ATOM 1531 C C . CYS B 1 5 ? -13.617 20.453 11.781 1 72.06 5 CYS B C 1
ATOM 1533 O O . CYS B 1 5 ? -14.602 20.703 11.094 1 72.06 5 CYS B O 1
ATOM 1535 N N . GLN B 1 6 ? -12.453 20.031 11.266 1 92.31 6 GLN B N 1
ATOM 1536 C CA . GLN B 1 6 ? -12.32 19.969 9.812 1 92.31 6 GLN B CA 1
ATOM 1537 C C . GLN B 1 6 ? -12.578 18.547 9.297 1 92.31 6 GLN B C 1
ATOM 1539 O O . GLN B 1 6 ? -11.805 17.625 9.578 1 92.31 6 GLN B O 1
ATOM 1544 N N . LYS B 1 7 ? -13.602 18.438 8.516 1 95.44 7 LYS B N 1
ATOM 1545 C CA . LYS B 1 7 ? -13.906 17.156 7.914 1 95.44 7 LYS B CA 1
ATOM 1546 C C . LYS B 1 7 ? -12.844 16.766 6.891 1 95.44 7 LYS B C 1
ATOM 1548 O O . LYS B 1 7 ? -12.57 15.57 6.691 1 95.44 7 LYS B O 1
ATOM 1553 N N . ILE B 1 8 ? -12.219 17.844 6.32 1 96.44 8 ILE B N 1
ATOM 1554 C CA . ILE B 1 8 ? -11.203 17.656 5.297 1 96.44 8 ILE B CA 1
ATOM 1555 C C . ILE B 1 8 ? -9.914 18.359 5.711 1 96.44 8 ILE B C 1
ATOM 1557 O O . ILE B 1 8 ? -9.953 19.484 6.223 1 96.44 8 ILE B O 1
ATOM 1561 N N . ILE B 1 9 ? -8.875 17.672 5.508 1 97.69 9 ILE B N 1
ATOM 1562 C CA . ILE B 1 9 ? -7.555 18.281 5.633 1 97.69 9 ILE B CA 1
ATOM 1563 C C . ILE B 1 9 ? -6.863 18.297 4.273 1 97.69 9 ILE B C 1
ATOM 1565 O O . ILE B 1 9 ? -6.504 17.25 3.738 1 97.69 9 ILE B O 1
ATOM 1569 N N . PRO B 1 10 ? -6.699 19.453 3.723 1 97.81 10 PRO B N 1
ATOM 1570 C CA . PRO B 1 10 ? -6.02 19.547 2.428 1 97.81 10 PRO B CA 1
ATOM 1571 C C . PRO B 1 10 ? -4.617 18.953 2.451 1 97.81 10 PRO B C 1
ATOM 1573 O O . PRO B 1 10 ? -3.832 19.234 3.359 1 97.81 10 PRO B O 1
ATOM 1576 N N . ALA B 1 11 ? -4.367 18.078 1.528 1 97.69 11 ALA B N 1
ATOM 1577 C CA . ALA B 1 11 ? -3.041 17.516 1.312 1 97.69 11 ALA B CA 1
ATOM 1578 C C . ALA B 1 11 ? -2.363 18.141 0.102 1 97.69 11 ALA B C 1
ATOM 1580 O O . ALA B 1 11 ? -2.893 18.094 -1.011 1 97.69 11 ALA B O 1
ATOM 1581 N N . MET B 1 12 ? -1.21 18.703 0.333 1 97.5 12 MET B N 1
ATOM 1582 C CA . MET B 1 12 ? -0.554 19.5 -0.704 1 97.5 12 MET B CA 1
ATOM 1583 C C . MET B 1 12 ? 0.664 18.766 -1.258 1 97.5 12 MET B C 1
ATOM 1585 O O . MET B 1 12 ? 1.516 18.297 -0.497 1 97.5 12 MET B O 1
ATOM 1589 N N . LYS B 1 13 ? 0.759 18.766 -2.562 1 93.69 13 LYS B N 1
ATOM 1590 C CA . LYS B 1 13 ? 1.87 18.094 -3.229 1 93.69 13 LYS B CA 1
ATOM 1591 C C . LYS B 1 13 ? 2.768 19.094 -3.951 1 93.69 13 LYS B C 1
ATOM 1593 O O . LYS B 1 13 ? 3.893 18.766 -4.332 1 93.69 13 LYS B O 1
ATOM 1598 N N . THR B 1 14 ? 2.225 20.344 -4.176 1 94.38 14 THR B N 1
ATOM 1599 C CA . THR B 1 14 ? 2.961 21.375 -4.891 1 94.38 14 THR B CA 1
ATOM 1600 C C . THR B 1 14 ? 2.801 22.719 -4.203 1 94.38 14 THR B C 1
ATOM 1602 O O . THR B 1 14 ? 1.94 22.891 -3.336 1 94.38 14 THR B O 1
ATOM 1605 N N . MET B 1 15 ? 3.672 23.641 -4.695 1 95.38 15 MET B N 1
ATOM 1606 C CA . MET B 1 15 ? 3.555 25 -4.188 1 95.38 15 MET B CA 1
ATOM 1607 C C . MET B 1 15 ? 2.236 25.641 -4.621 1 95.38 15 MET B C 1
ATOM 1609 O O . MET B 1 15 ? 1.66 26.438 -3.887 1 95.38 15 MET B O 1
ATOM 1613 N N . LYS B 1 16 ? 1.754 25.25 -5.715 1 96.62 16 LYS B N 1
ATOM 1614 C CA . LYS B 1 16 ? 0.447 25.719 -6.16 1 96.62 16 LYS B CA 1
ATOM 1615 C C . LYS B 1 16 ? -0.657 25.266 -5.211 1 96.62 16 LYS B C 1
ATOM 1617 O O . LYS B 1 16 ? -1.561 26.031 -4.879 1 96.62 16 LYS B O 1
ATOM 1622 N N . ASP B 1 17 ? -0.605 24.047 -4.789 1 97.56 17 ASP B N 1
ATOM 1623 C CA . ASP B 1 17 ? -1.536 23.531 -3.793 1 97.56 17 ASP B CA 1
ATOM 1624 C C . ASP B 1 17 ? -1.463 24.344 -2.5 1 97.56 17 ASP B C 1
ATOM 1626 O O . ASP B 1 17 ? -2.492 24.656 -1.896 1 97.56 17 ASP B O 1
ATOM 1630 N N . PHE B 1 18 ? -0.229 24.703 -2.184 1 98.19 18 PHE B N 1
ATOM 1631 C CA . PHE B 1 18 ? -0.007 25.438 -0.945 1 98.19 18 PHE B CA 1
ATOM 1632 C C . PHE B 1 18 ? -0.647 26.828 -1.012 1 98.19 18 PHE B C 1
ATOM 1634 O O . PHE B 1 18 ? -1.303 27.25 -0.062 1 98.19 18 PHE B O 1
ATOM 1641 N N . GLU B 1 19 ? -0.482 27.453 -2.051 1 97.88 19 GLU B N 1
ATOM 1642 C CA . GLU B 1 19 ? -1.088 28.766 -2.236 1 97.88 19 GLU B CA 1
ATOM 1643 C C . GLU B 1 19 ? -2.609 28.688 -2.146 1 97.88 19 GLU B C 1
ATOM 1645 O O . GLU B 1 19 ? -3.242 29.547 -1.528 1 97.88 19 GLU B O 1
ATOM 1650 N N . LYS B 1 20 ? -3.156 27.703 -2.74 1 97.81 20 LYS B N 1
ATOM 1651 C CA . LYS B 1 20 ? -4.602 27.5 -2.662 1 97.81 20 LYS B CA 1
ATOM 1652 C C . LYS B 1 20 ? -5.043 27.25 -1.224 1 97.81 20 LYS B C 1
ATOM 1654 O O . LYS B 1 20 ? -6.074 27.766 -0.788 1 97.81 20 LYS B O 1
ATOM 1659 N N . PHE B 1 21 ? -4.305 26.469 -0.582 1 98 21 PHE B N 1
ATOM 1660 C CA . PHE B 1 21 ? -4.566 26.203 0.827 1 98 21 PHE B CA 1
ATOM 1661 C C . PHE B 1 21 ? -4.516 27.484 1.644 1 98 21 PHE B C 1
ATOM 1663 O O . PHE B 1 21 ? -5.398 27.75 2.465 1 98 21 PHE B O 1
ATOM 1670 N N . LEU B 1 22 ? -3.514 28.359 1.44 1 97.81 22 LEU B N 1
ATOM 1671 C CA . LEU B 1 22 ? -3.361 29.609 2.168 1 97.81 22 LEU B CA 1
ATOM 1672 C C . LEU B 1 22 ? -4.59 30.5 1.986 1 97.81 22 LEU B C 1
ATOM 1674 O O . LEU B 1 22 ? -5.012 31.188 2.922 1 97.81 22 LEU B O 1
ATOM 1678 N N . SER B 1 23 ? -5.133 30.438 0.875 1 96.69 23 SER B N 1
ATOM 1679 C CA . SER B 1 23 ? -6.258 31.297 0.548 1 96.69 23 SER B CA 1
ATOM 1680 C C . SER B 1 23 ? -7.582 30.688 0.979 1 96.69 23 SER B C 1
ATOM 1682 O O . SER B 1 23 ? -8.633 31.312 0.867 1 96.69 23 SER B O 1
ATOM 1684 N N . SER B 1 24 ? -7.598 29.5 1.39 1 96.88 24 SER B N 1
ATOM 1685 C CA . SER B 1 24 ? -8.805 28.781 1.805 1 96.88 24 SER B CA 1
ATOM 1686 C C . SER B 1 24 ? -9.156 29.094 3.256 1 96.88 24 SER B C 1
ATOM 1688 O O . SER B 1 24 ? -8.414 29.812 3.939 1 96.88 24 SER B O 1
ATOM 1690 N N . ARG B 1 25 ? -10.336 28.547 3.775 1 95.06 25 ARG B N 1
ATOM 1691 C CA . ARG B 1 25 ? -10.789 28.75 5.148 1 95.06 25 ARG B CA 1
ATOM 1692 C C . ARG B 1 25 ? -10.242 27.672 6.07 1 95.06 25 ARG B C 1
ATOM 1694 O O . ARG B 1 25 ? -10.484 27.703 7.281 1 95.06 25 ARG B O 1
ATOM 1701 N N . TYR B 1 26 ? -9.508 26.703 5.477 1 96.94 26 TYR B N 1
ATOM 1702 C CA . TYR B 1 26 ? -8.984 25.609 6.293 1 96.94 26 TYR B CA 1
ATOM 1703 C C . TYR B 1 26 ? -7.855 26.109 7.191 1 96.94 26 TYR B C 1
ATOM 1705 O O . TYR B 1 26 ? -7.027 26.922 6.773 1 96.94 26 TYR B O 1
ATOM 1713 N N . MET B 1 27 ? -7.82 25.609 8.344 1 96.69 27 MET B N 1
ATOM 1714 C CA . MET B 1 27 ? -6.758 25.938 9.289 1 96.69 27 MET B CA 1
ATOM 1715 C C . MET B 1 27 ? -5.621 24.938 9.203 1 96.69 27 MET B C 1
ATOM 1717 O O . MET B 1 27 ? -4.445 25.312 9.211 1 96.69 27 MET B O 1
ATOM 1721 N N . TYR B 1 28 ? -5.918 23.672 9.078 1 97.62 28 TYR B N 1
ATOM 1722 C CA . TYR B 1 28 ? -4.926 22.609 9.086 1 97.62 28 TYR B CA 1
ATOM 1723 C C . TYR B 1 28 ? -4.68 22.078 7.676 1 97.62 28 TYR B C 1
ATOM 1725 O O . TYR B 1 28 ? -5.621 21.938 6.891 1 97.62 28 TYR B O 1
ATOM 1733 N N . GLY B 1 29 ? -3.465 21.797 7.32 1 97.94 29 GLY B N 1
ATOM 1734 C CA . GLY B 1 29 ? -3.076 21.188 6.059 1 97.94 29 GLY B CA 1
ATOM 1735 C C . GLY B 1 29 ? -1.898 20.234 6.188 1 97.94 29 GLY B C 1
ATOM 1736 O O . GLY B 1 29 ? -1.103 20.359 7.121 1 97.94 29 GLY B O 1
ATOM 1737 N N . VAL B 1 30 ? -1.837 19.281 5.254 1 98.25 30 VAL B N 1
ATOM 1738 C CA . VAL B 1 30 ? -0.75 18.312 5.254 1 98.25 30 VAL B CA 1
ATOM 1739 C C . VAL B 1 30 ? 0.197 18.594 4.09 1 98.25 30 VAL B C 1
ATOM 1741 O O . VAL B 1 30 ? -0.236 18.688 2.939 1 98.25 30 VAL B O 1
ATOM 1744 N N . LEU B 1 31 ? 1.485 18.703 4.414 1 97.81 31 LEU B N 1
ATOM 1745 C CA . LEU B 1 31 ? 2.52 18.797 3.389 1 97.81 31 LEU B CA 1
ATOM 1746 C C . LEU B 1 31 ? 3.049 17.422 3.014 1 97.81 31 LEU B C 1
ATOM 1748 O O . LEU B 1 31 ? 3.627 16.719 3.852 1 97.81 31 LEU B O 1
ATOM 1752 N N . LEU B 1 32 ? 2.916 16.984 1.813 1 95.12 32 LEU B N 1
ATOM 1753 C CA . LEU B 1 32 ? 3.336 15.664 1.367 1 95.12 32 LEU B CA 1
ATOM 1754 C C . LEU B 1 32 ? 4.672 15.734 0.635 1 95.12 32 LEU B C 1
ATOM 1756 O O . LEU B 1 32 ? 5.66 15.141 1.072 1 95.12 32 LEU B O 1
ATOM 1760 N N . GLU B 1 33 ? 4.75 16.312 -0.477 1 92.69 33 GLU B N 1
ATOM 1761 C CA . GLU B 1 33 ? 5.969 16.406 -1.278 1 92.69 33 GLU B CA 1
ATOM 1762 C C . GLU B 1 33 ? 6.516 17.844 -1.286 1 92.69 33 GLU B C 1
ATOM 1764 O O . GLU B 1 33 ? 5.961 18.719 -1.947 1 92.69 33 GLU B O 1
ATOM 1769 N N . ILE B 1 34 ? 7.676 18 -0.556 1 95.06 34 ILE B N 1
ATOM 1770 C CA . ILE B 1 34 ? 8.297 19.328 -0.481 1 95.06 34 ILE B CA 1
ATOM 1771 C C . ILE B 1 34 ? 9.805 19.172 -0.314 1 95.06 34 ILE B C 1
ATOM 1773 O O . ILE B 1 34 ? 10.273 18.203 0.296 1 95.06 34 ILE B O 1
ATOM 1777 N N . HIS B 1 35 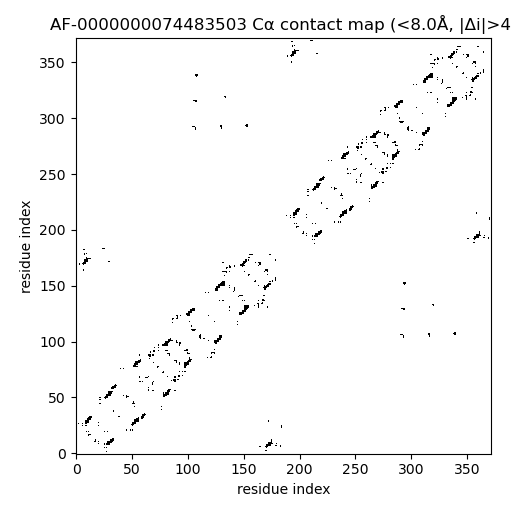? 10.484 20.078 -0.973 1 96.69 35 HIS B N 1
ATOM 1778 C CA . HIS B 1 35 ? 11.93 20.109 -0.788 1 96.69 35 HIS B CA 1
ATOM 1779 C C . HIS B 1 35 ? 12.305 20.844 0.493 1 96.69 35 HIS B C 1
ATOM 1781 O O . HIS B 1 35 ? 11.695 21.859 0.827 1 96.69 35 HIS B O 1
ATOM 1787 N N . ILE B 1 36 ? 13.336 20.344 1.122 1 97.56 36 ILE B N 1
ATOM 1788 C CA . ILE B 1 36 ? 13.758 20.875 2.41 1 97.56 36 ILE B CA 1
ATOM 1789 C C . ILE B 1 36 ? 14.055 22.375 2.27 1 97.56 36 ILE B C 1
ATOM 1791 O O . ILE B 1 36 ? 13.844 23.141 3.207 1 97.56 36 ILE B O 1
ATOM 1795 N N . SER B 1 37 ? 14.469 22.844 1.134 1 97.19 37 SER B N 1
ATOM 1796 C CA . SER B 1 37 ? 14.828 24.25 0.906 1 97.19 37 SER B CA 1
ATOM 1797 C C . SER B 1 37 ? 13.594 25.141 0.927 1 97.19 37 SER B C 1
ATOM 1799 O O . SER B 1 37 ? 13.703 26.359 1.071 1 97.19 37 SER B O 1
ATOM 1801 N N . GLN B 1 38 ? 12.461 24.594 0.788 1 97.75 38 GLN B N 1
ATOM 1802 C CA . GLN B 1 38 ? 11.227 25.375 0.706 1 97.75 38 GLN B CA 1
ATOM 1803 C C . GLN B 1 38 ? 10.539 25.453 2.064 1 97.75 38 GLN B C 1
ATOM 1805 O O . GLN B 1 38 ? 9.617 26.25 2.25 1 97.75 38 GLN B O 1
ATOM 1810 N N . LEU B 1 39 ? 10.992 24.734 3.016 1 98 39 LEU B N 1
ATOM 1811 C CA . LEU B 1 39 ? 10.305 24.594 4.297 1 98 39 LEU B CA 1
ATOM 1812 C C . LEU B 1 39 ? 10.242 25.938 5.023 1 98 39 LEU B C 1
ATOM 1814 O O . LEU B 1 39 ? 9.211 26.297 5.586 1 98 39 LEU B O 1
ATOM 1818 N N . LYS B 1 40 ? 11.32 26.656 5 1 97.88 40 LYS B N 1
ATOM 1819 C CA . LYS B 1 40 ? 11.375 27.938 5.719 1 97.88 40 LYS B CA 1
ATOM 1820 C C . LYS B 1 40 ? 10.297 28.891 5.223 1 97.88 40 LYS B C 1
ATOM 1822 O O . LYS B 1 40 ? 9.547 29.469 6.023 1 97.88 40 LYS B O 1
ATOM 1827 N N . SER B 1 41 ? 10.25 29.047 3.928 1 97.88 41 SER B N 1
ATOM 1828 C CA . SER B 1 41 ? 9.273 29.953 3.348 1 97.88 41 SER B CA 1
ATOM 1829 C C . SER B 1 41 ? 7.848 29.469 3.602 1 97.88 41 SER B C 1
ATOM 1831 O O . SER B 1 41 ? 6.965 30.266 3.941 1 97.88 41 SER B O 1
ATOM 1833 N N . VAL B 1 42 ? 7.625 28.234 3.455 1 98.44 42 VAL B N 1
ATOM 1834 C CA . VAL B 1 42 ? 6.305 27.625 3.609 1 98.44 42 VAL B CA 1
ATOM 1835 C C . VAL B 1 42 ? 5.809 27.844 5.039 1 98.44 42 VAL B C 1
ATOM 1837 O O . VAL B 1 42 ? 4.672 28.266 5.25 1 98.44 42 VAL B O 1
ATOM 1840 N N . PHE B 1 43 ? 6.637 27.609 6.008 1 98.62 43 PHE B N 1
ATOM 1841 C CA . PHE B 1 43 ? 6.234 27.766 7.398 1 98.62 43 PHE B CA 1
ATOM 1842 C C . PHE B 1 43 ? 6.062 29.234 7.758 1 98.62 43 PHE B C 1
ATOM 1844 O O . PHE B 1 43 ? 5.191 29.594 8.555 1 98.62 43 PHE B O 1
ATOM 1851 N N . HIS B 1 44 ? 6.922 30.031 7.164 1 98.19 44 HIS B N 1
ATOM 1852 C CA . HIS B 1 44 ? 6.793 31.469 7.383 1 98.19 44 HIS B CA 1
ATOM 1853 C C . HIS B 1 44 ? 5.438 31.984 6.902 1 98.19 44 HIS B C 1
ATOM 1855 O O . HIS B 1 44 ? 4.715 32.656 7.656 1 98.19 44 HIS B O 1
ATOM 1861 N N . TYR B 1 45 ? 5.09 31.625 5.703 1 98.19 45 TYR B N 1
ATOM 1862 C CA . TYR B 1 45 ? 3.832 32.094 5.121 1 98.19 45 TYR B CA 1
ATOM 1863 C C . TYR B 1 45 ? 2.639 31.469 5.844 1 98.19 45 TYR B C 1
ATOM 1865 O O . TYR B 1 45 ? 1.629 32.156 6.07 1 98.19 45 TYR B O 1
ATOM 1873 N N . ALA B 1 46 ? 2.699 30.203 6.168 1 98.44 46 ALA B N 1
ATOM 1874 C CA . ALA B 1 46 ? 1.628 29.547 6.922 1 98.44 46 ALA B CA 1
ATOM 1875 C C . ALA B 1 46 ? 1.375 30.281 8.242 1 98.44 46 ALA B C 1
ATOM 1877 O O . ALA B 1 46 ? 0.224 30.516 8.617 1 98.44 46 ALA B O 1
ATOM 1878 N N . GLY B 1 47 ? 2.477 30.609 8.914 1 97.81 47 GLY B N 1
ATOM 1879 C CA . GLY B 1 47 ? 2.367 31.359 10.156 1 97.81 47 GLY B CA 1
ATOM 1880 C C . GLY B 1 47 ? 1.689 32.688 9.992 1 97.81 47 GLY B C 1
ATOM 1881 O O . GLY B 1 47 ? 0.834 33.062 10.797 1 97.81 47 GLY B O 1
ATOM 1882 N N . GLN B 1 48 ? 1.995 33.375 8.953 1 97.5 48 GLN B N 1
ATOM 1883 C CA . GLN B 1 48 ? 1.427 34.688 8.68 1 97.5 48 GLN B CA 1
ATOM 1884 C C . GLN B 1 48 ? -0.08 34.594 8.453 1 97.5 48 GLN B C 1
ATOM 1886 O O . GLN B 1 48 ? -0.812 35.531 8.742 1 97.5 48 GLN B O 1
ATOM 1891 N N . HIS B 1 49 ? -0.556 33.5 8.031 1 97.31 49 HIS B N 1
ATOM 1892 C CA . HIS B 1 49 ? -1.967 33.344 7.703 1 97.31 49 HIS B CA 1
ATOM 1893 C C . HIS B 1 49 ? -2.695 32.531 8.773 1 97.31 49 HIS B C 1
ATOM 1895 O O . HIS B 1 49 ? -3.844 32.125 8.578 1 97.31 49 HIS B O 1
ATOM 1901 N N . GLY B 1 50 ? -1.967 32.219 9.859 1 96.5 50 GLY B N 1
ATOM 1902 C CA . GLY B 1 50 ? -2.58 31.5 10.969 1 96.5 50 GLY B CA 1
ATOM 1903 C C . GLY B 1 50 ? -2.867 30.047 10.656 1 96.5 50 GLY B C 1
ATOM 1904 O O . GLY B 1 50 ? -3.785 29.453 11.227 1 96.5 50 GLY B O 1
ATOM 1905 N N . LYS B 1 51 ? -2.182 29.469 9.688 1 97.75 51 LYS B N 1
ATOM 1906 C CA . LYS B 1 51 ? -2.371 28.078 9.289 1 97.75 51 LYS B CA 1
ATOM 1907 C C . LYS B 1 51 ? -1.461 27.156 10.086 1 97.75 51 LYS B C 1
ATOM 1909 O O . LYS B 1 51 ? -0.373 27.547 10.508 1 97.75 51 LYS B O 1
ATOM 1914 N N . LYS B 1 52 ? -1.918 25.953 10.281 1 98.06 52 LYS B N 1
ATOM 1915 C CA . LYS B 1 52 ? -1.169 24.922 10.984 1 98.06 52 LYS B CA 1
ATOM 1916 C C . LYS B 1 52 ? -0.812 23.766 10.047 1 98.06 52 LYS B C 1
ATOM 1918 O O . LYS B 1 52 ? -1.694 23.172 9.43 1 98.06 52 LYS B O 1
ATOM 1923 N N . LEU B 1 53 ? 0.492 23.438 10.055 1 98.5 53 LEU B N 1
ATOM 1924 C CA . LEU B 1 53 ? 0.957 22.484 9.055 1 98.5 53 LEU B CA 1
ATOM 1925 C C . LEU B 1 53 ? 1.334 21.156 9.711 1 98.5 53 LEU B C 1
ATOM 1927 O O . LEU B 1 53 ? 1.963 21.141 10.773 1 98.5 53 LEU B O 1
ATOM 1931 N N . ILE B 1 54 ? 0.856 20.109 9.102 1 98.5 54 ILE B N 1
ATOM 1932 C CA . ILE B 1 54 ? 1.324 18.75 9.359 1 98.5 54 ILE B CA 1
ATOM 1933 C C . ILE B 1 54 ? 2.268 18.312 8.242 1 98.5 54 ILE B C 1
ATOM 1935 O O . ILE B 1 54 ? 1.998 18.547 7.062 1 98.5 54 ILE B O 1
ATOM 1939 N N . VAL B 1 55 ? 3.361 17.656 8.617 1 98.56 55 VAL B N 1
ATOM 1940 C CA . VAL B 1 55 ? 4.379 17.344 7.617 1 98.56 55 VAL B CA 1
ATOM 1941 C C . VAL B 1 55 ? 4.59 15.836 7.543 1 98.56 55 VAL B C 1
ATOM 1943 O O . VAL B 1 55 ? 4.785 15.18 8.57 1 98.56 55 VAL B O 1
ATOM 1946 N N . HIS B 1 56 ? 4.461 15.312 6.402 1 98.06 56 HIS B N 1
ATOM 1947 C CA . HIS B 1 56 ? 4.879 13.93 6.203 1 98.06 56 HIS B CA 1
ATOM 1948 C C . HIS B 1 56 ? 6.391 13.828 6.02 1 98.06 56 HIS B C 1
ATOM 1950 O O . HIS B 1 56 ? 6.902 14.055 4.918 1 98.06 56 HIS B O 1
ATOM 1956 N N . VAL B 1 57 ? 7.07 13.359 6.992 1 98.25 57 VAL B N 1
ATOM 1957 C CA . VAL B 1 57 ? 8.523 13.398 7.082 1 98.25 57 VAL B CA 1
ATOM 1958 C C . VAL B 1 57 ? 9.133 12.523 5.988 1 98.25 57 VAL B C 1
ATOM 1960 O O . VAL B 1 57 ? 10.156 12.883 5.398 1 98.25 57 VAL B O 1
ATOM 1963 N N . ASP B 1 58 ? 8.508 11.445 5.652 1 97.31 58 ASP B N 1
ATOM 1964 C CA . ASP B 1 58 ? 9.047 10.461 4.719 1 97.31 58 ASP B CA 1
ATOM 1965 C C . ASP B 1 58 ? 9.078 11.008 3.297 1 97.31 58 ASP B C 1
ATOM 1967 O O . ASP B 1 58 ? 9.727 10.438 2.418 1 97.31 58 ASP B O 1
ATOM 1971 N N . LEU B 1 59 ? 8.422 12.164 3.068 1 95.25 59 LEU B N 1
ATOM 1972 C CA . LEU B 1 59 ? 8.258 12.641 1.7 1 95.25 59 LEU B CA 1
ATOM 1973 C C . LEU B 1 59 ? 8.961 13.977 1.508 1 95.25 59 LEU B C 1
ATOM 1975 O O . LEU B 1 59 ? 8.789 14.633 0.475 1 95.25 59 LEU B O 1
ATOM 1979 N N . ILE B 1 60 ? 9.68 14.375 2.49 1 96.88 60 ILE B N 1
ATOM 1980 C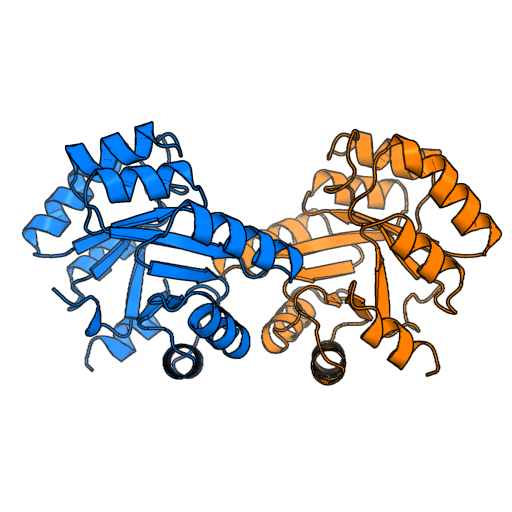 CA . ILE B 1 60 ? 10.469 15.594 2.357 1 96.88 60 ILE B CA 1
ATOM 1981 C C . ILE B 1 60 ? 11.758 15.297 1.591 1 96.88 60 ILE B C 1
ATOM 1983 O O . ILE B 1 60 ? 12.578 14.492 2.039 1 96.88 60 ILE B O 1
ATOM 1987 N N . GLN B 1 61 ? 11.891 15.93 0.543 1 96.56 61 GLN B N 1
ATOM 1988 C CA . GLN B 1 61 ? 13.109 15.766 -0.25 1 96.56 61 GLN B CA 1
ATOM 1989 C C . GLN B 1 61 ? 14.281 16.516 0.375 1 96.56 61 GLN B C 1
ATOM 1991 O O . GLN B 1 61 ? 14.148 17.688 0.737 1 96.56 61 GLN B O 1
ATOM 1996 N N . GLY B 1 62 ? 15.445 15.82 0.492 1 96.88 62 GLY B N 1
ATOM 1997 C CA . GLY B 1 62 ? 16.641 16.469 1.004 1 96.88 62 GLY B CA 1
ATOM 1998 C C . GLY B 1 62 ? 16.812 16.312 2.504 1 96.88 62 GLY B C 1
ATOM 1999 O O . GLY B 1 62 ? 17.812 16.734 3.068 1 96.88 62 GLY B O 1
ATOM 2000 N N . LEU B 1 63 ? 15.828 15.797 3.186 1 97.19 63 LEU B N 1
ATOM 2001 C CA . LEU B 1 63 ? 15.883 15.562 4.625 1 97.19 63 LEU B CA 1
ATOM 2002 C C . LEU B 1 63 ? 15.945 14.07 4.93 1 97.19 63 LEU B C 1
ATOM 2004 O O . LEU B 1 63 ? 15.297 13.273 4.262 1 97.19 63 LEU B O 1
ATOM 2008 N N . SER B 1 64 ? 16.766 13.742 5.965 1 97.12 64 SER B N 1
ATOM 2009 C CA . SER B 1 64 ? 16.781 12.344 6.387 1 97.12 64 SER B CA 1
ATOM 2010 C C . SER B 1 64 ? 15.422 11.922 6.93 1 97.12 64 SER B C 1
ATOM 2012 O O . SER B 1 64 ? 14.758 12.695 7.613 1 97.12 64 SER B O 1
ATOM 2014 N N . HIS B 1 65 ? 15.047 10.734 6.672 1 97.19 65 HIS B N 1
ATOM 2015 C CA . HIS B 1 65 ? 13.758 10.211 7.117 1 97.19 65 HIS B CA 1
ATOM 2016 C C . HIS B 1 65 ? 13.906 9.422 8.414 1 97.19 65 HIS B C 1
ATOM 2018 O O . HIS B 1 65 ? 13.453 8.281 8.5 1 97.19 65 HIS B O 1
ATOM 2024 N N . ASP B 1 66 ? 14.57 9.984 9.359 1 97.88 66 ASP B N 1
ATOM 2025 C CA . ASP B 1 66 ? 14.828 9.32 10.633 1 97.88 66 ASP B CA 1
ATOM 2026 C C . ASP B 1 66 ? 14.625 10.281 11.805 1 97.88 66 ASP B C 1
ATOM 2028 O O . ASP B 1 66 ? 14.047 11.352 11.641 1 97.88 66 ASP B O 1
ATOM 2032 N N . GLU B 1 67 ? 15.008 9.828 13.008 1 98.19 67 GLU B N 1
ATOM 2033 C CA . GLU B 1 67 ? 14.781 10.617 14.219 1 98.19 67 GLU B CA 1
ATOM 2034 C C . GLU B 1 67 ? 15.508 11.953 14.156 1 98.19 67 GLU B C 1
ATOM 2036 O O . GLU B 1 67 ? 15.055 12.945 14.734 1 98.19 67 GLU B O 1
ATOM 2041 N N . HIS B 1 68 ? 16.641 12.039 13.438 1 98.06 68 HIS B N 1
ATOM 2042 C CA . HIS B 1 68 ? 17.375 13.297 13.312 1 98.06 68 HIS B CA 1
ATOM 2043 C C . HIS B 1 68 ? 16.625 14.297 12.453 1 98.06 68 HIS B C 1
ATOM 2045 O O . HIS B 1 68 ? 16.578 15.484 12.773 1 98.06 68 HIS B O 1
ATOM 2051 N N . GLY B 1 69 ? 16.062 13.812 11.391 1 98.31 69 GLY B N 1
ATOM 2052 C CA . GLY B 1 69 ? 15.219 14.672 10.578 1 98.31 69 GLY B CA 1
ATOM 2053 C C . GLY B 1 69 ? 13.992 15.164 11.32 1 98.31 69 GLY B C 1
ATOM 2054 O O . GLY B 1 69 ? 13.641 16.344 11.234 1 98.31 69 GLY B O 1
ATOM 2055 N N . ALA B 1 70 ? 13.406 14.273 12.039 1 98.69 70 ALA B N 1
ATOM 2056 C CA . ALA B 1 70 ? 12.242 14.625 12.852 1 98.69 70 ALA B CA 1
ATOM 2057 C C . ALA B 1 70 ? 12.602 15.695 13.883 1 98.69 70 ALA B C 1
ATOM 2059 O O . ALA B 1 70 ? 11.852 16.656 14.062 1 98.69 70 ALA B O 1
ATOM 2060 N N . GLU B 1 71 ? 13.703 15.508 14.523 1 98.56 71 GLU B N 1
ATOM 2061 C CA . GLU B 1 71 ? 14.156 16.453 15.539 1 98.56 71 GLU B CA 1
ATOM 2062 C C . GLU B 1 71 ? 14.391 17.844 14.93 1 98.56 71 GLU B C 1
ATOM 2064 O O . GLU B 1 71 ? 14.008 18.859 15.516 1 98.56 71 GLU B O 1
ATOM 2069 N N . TYR B 1 72 ? 15.055 17.844 13.766 1 98.62 72 TYR B N 1
ATOM 2070 C CA . TYR B 1 72 ? 15.297 19.109 13.062 1 98.62 72 TYR B CA 1
ATOM 2071 C C . TYR B 1 72 ? 13.984 19.828 12.766 1 98.62 72 TYR B C 1
ATOM 2073 O O . TYR B 1 72 ? 13.859 21.016 13.023 1 98.62 72 TYR B O 1
ATOM 2081 N N . LEU B 1 73 ? 12.992 19.141 12.281 1 98.69 73 LEU B N 1
ATOM 2082 C CA . LEU B 1 73 ? 11.695 19.719 11.938 1 98.69 73 LEU B CA 1
ATOM 2083 C C . LEU B 1 73 ? 11.008 20.281 13.172 1 98.69 73 LEU B C 1
ATOM 2085 O O . LEU B 1 73 ? 10.469 21.391 13.141 1 98.69 73 LEU B O 1
ATOM 2089 N N . CYS B 1 74 ? 11.047 19.547 14.289 1 98.56 74 CYS B N 1
ATOM 2090 C CA . CYS B 1 74 ? 10.391 19.953 15.523 1 98.56 74 CYS B CA 1
ATOM 2091 C C . CYS B 1 74 ? 11.055 21.203 16.109 1 98.56 74 CYS B C 1
ATOM 2093 O O . CYS B 1 74 ? 10.383 22.094 16.609 1 98.56 74 CYS B O 1
ATOM 2095 N N . GLN B 1 75 ? 12.297 21.25 16.016 1 97.88 75 GLN B N 1
ATOM 2096 C CA . GLN B 1 75 ? 13.047 22.328 16.641 1 97.88 75 GLN B CA 1
ATOM 2097 C C . GLN B 1 75 ? 13 23.594 15.789 1 97.88 75 GLN B C 1
ATOM 2099 O O . GLN B 1 75 ? 12.836 24.703 16.312 1 97.88 75 GLN B O 1
ATOM 2104 N N . GLU B 1 76 ? 13.141 23.438 14.516 1 97.81 76 GLU B N 1
ATOM 2105 C CA . GLU B 1 76 ? 13.297 24.594 13.625 1 97.81 76 GLU B CA 1
ATOM 2106 C C . GLU B 1 76 ? 11.945 25.172 13.219 1 97.81 76 GLU B C 1
ATOM 2108 O O . GLU B 1 76 ? 11.797 26.375 13.062 1 97.81 76 GLU B O 1
ATOM 2113 N N . PHE B 1 77 ? 10.938 24.328 13.047 1 97.81 77 PHE B N 1
ATOM 2114 C CA . PHE B 1 77 ? 9.711 24.812 12.422 1 97.81 77 PHE B CA 1
ATOM 2115 C C . PHE B 1 77 ? 8.523 24.609 13.352 1 97.81 77 PHE B C 1
ATOM 2117 O O . PHE B 1 77 ? 7.473 25.234 13.172 1 97.81 77 PHE B O 1
ATOM 2124 N N . ARG B 1 78 ? 8.539 23.734 14.25 1 95.44 78 ARG B N 1
ATOM 2125 C CA . ARG B 1 78 ? 7.473 23.438 15.203 1 95.44 78 ARG B CA 1
ATOM 2126 C C . ARG B 1 78 ? 6.152 23.172 14.484 1 95.44 78 ARG B C 1
ATOM 2128 O O . ARG B 1 78 ? 5.152 23.844 14.758 1 95.44 78 ARG B O 1
ATOM 2135 N N . PRO B 1 79 ? 6.172 22.141 13.656 1 98.5 79 PRO B N 1
ATOM 2136 C CA . PRO B 1 79 ? 4.922 21.828 12.961 1 98.5 79 PRO B CA 1
ATOM 2137 C C . PRO B 1 79 ? 3.801 21.422 13.914 1 98.5 79 PRO B C 1
ATOM 2139 O O . PRO B 1 79 ? 4.059 21.109 15.078 1 98.5 79 PRO B O 1
ATOM 2142 N N . HIS B 1 80 ? 2.562 21.547 13.422 1 98 80 HIS B N 1
ATOM 2143 C CA . HIS B 1 80 ? 1.438 21.078 14.219 1 98 80 HIS B CA 1
ATOM 2144 C C . HIS B 1 80 ? 1.545 19.578 14.484 1 98 80 HIS B C 1
ATOM 2146 O O . HIS B 1 80 ? 1.166 19.109 15.562 1 98 80 HIS B O 1
ATOM 2152 N N . GLY B 1 81 ? 2.043 18.828 13.516 1 98.56 81 GLY B N 1
ATOM 2153 C CA . GLY B 1 81 ? 2.234 17.391 13.641 1 98.56 81 GLY B CA 1
ATOM 2154 C C . GLY B 1 81 ? 3.195 16.828 12.617 1 98.56 81 GLY B C 1
ATOM 2155 O O . GLY B 1 81 ? 3.523 17.5 11.633 1 98.56 81 GLY B O 1
ATOM 2156 N N . LEU B 1 82 ? 3.625 15.625 12.859 1 98.81 82 LEU B N 1
ATOM 2157 C CA . LEU B 1 82 ? 4.441 14.859 11.922 1 98.81 82 LEU B CA 1
ATOM 2158 C C . LEU B 1 82 ? 3.766 13.539 11.57 1 98.81 82 LEU B C 1
ATOM 2160 O O . LEU B 1 82 ? 3.207 12.867 12.445 1 98.81 82 LEU B O 1
ATOM 2164 N N . ILE B 1 83 ? 3.746 13.227 10.312 1 98.69 83 ILE B N 1
ATOM 2165 C CA . ILE B 1 83 ? 3.291 11.93 9.82 1 98.69 83 ILE B CA 1
ATOM 2166 C C . ILE B 1 83 ? 4.492 11.094 9.375 1 98.69 83 ILE B C 1
ATOM 2168 O O . ILE B 1 83 ? 5.41 11.617 8.734 1 98.69 83 ILE B O 1
ATOM 2172 N N . SER B 1 84 ? 4.547 9.789 9.672 1 98.62 84 SER B N 1
ATOM 2173 C CA . SER B 1 84 ? 5.598 8.898 9.195 1 98.62 84 SER B CA 1
ATOM 2174 C C . SER B 1 84 ? 5.176 7.438 9.305 1 98.62 84 SER B C 1
ATOM 2176 O O . SER B 1 84 ? 4.27 7.105 10.078 1 98.62 84 SER B O 1
ATOM 2178 N N . THR B 1 85 ? 5.809 6.617 8.508 1 97.12 85 THR B N 1
ATOM 2179 C CA . THR B 1 85 ? 5.664 5.176 8.656 1 97.12 85 THR B CA 1
ATOM 2180 C C . THR B 1 85 ? 6.738 4.613 9.586 1 97.12 85 THR B C 1
ATOM 2182 O O . THR B 1 85 ? 6.676 3.447 9.977 1 97.12 85 THR B O 1
ATOM 2185 N N . ARG B 1 86 ? 7.598 5.414 10.031 1 97.88 86 ARG B N 1
ATOM 2186 C CA . ARG B 1 86 ? 8.773 4.953 10.766 1 97.88 86 ARG B CA 1
ATOM 2187 C C . ARG B 1 86 ? 8.617 5.199 12.258 1 97.88 86 ARG B C 1
ATOM 2189 O O . ARG B 1 86 ? 8.406 6.336 12.688 1 97.88 86 ARG B O 1
ATOM 2196 N N . GLY B 1 87 ? 8.914 4.152 12.984 1 98.38 87 GLY B N 1
ATOM 2197 C CA . GLY B 1 87 ? 8.719 4.207 14.43 1 98.38 87 GLY B CA 1
ATOM 2198 C C . GLY B 1 87 ? 9.594 5.242 15.109 1 98.38 87 GLY B C 1
ATOM 2199 O O . GLY B 1 87 ? 9.141 5.953 16 1 98.38 87 GLY B O 1
ATOM 2200 N N . ASN B 1 88 ? 10.82 5.34 14.703 1 98.56 88 ASN B N 1
ATOM 2201 C CA . ASN B 1 88 ? 11.742 6.262 15.359 1 98.56 88 ASN B CA 1
ATOM 2202 C C . ASN B 1 88 ? 11.328 7.715 15.141 1 98.56 88 ASN B C 1
ATOM 2204 O O . ASN B 1 88 ? 11.57 8.57 15.992 1 98.56 88 ASN B O 1
ATOM 2208 N N . VAL B 1 89 ? 10.734 8.016 14.047 1 98.81 89 VAL B N 1
ATOM 2209 C CA . VAL B 1 89 ? 10.227 9.359 13.766 1 98.81 89 VAL B CA 1
ATOM 2210 C C . VAL B 1 89 ? 9.047 9.664 14.68 1 98.81 89 VAL B C 1
ATOM 2212 O O . VAL B 1 89 ? 8.961 10.75 15.258 1 98.81 89 VAL B O 1
ATOM 2215 N N . ILE B 1 90 ? 8.164 8.703 14.836 1 98.81 90 ILE B N 1
ATOM 2216 C CA . ILE B 1 90 ? 6.977 8.844 15.672 1 98.81 90 ILE B CA 1
ATOM 2217 C C . ILE B 1 90 ? 7.391 9.094 17.125 1 98.81 90 ILE B C 1
ATOM 2219 O O . ILE B 1 90 ? 6.883 10.008 17.766 1 98.81 90 ILE B O 1
ATOM 2223 N N . ILE B 1 91 ? 8.281 8.289 17.594 1 98.81 91 ILE B N 1
ATOM 2224 C CA . ILE B 1 91 ? 8.766 8.391 18.969 1 98.81 91 ILE B CA 1
ATOM 2225 C C . ILE B 1 91 ? 9.398 9.758 19.188 1 98.81 91 ILE B C 1
ATOM 2227 O O . ILE B 1 91 ? 9.141 10.406 20.203 1 98.81 91 ILE B O 1
ATOM 2231 N N . LYS B 1 92 ? 10.203 10.234 18.25 1 98.75 92 LYS B N 1
ATOM 2232 C CA . LYS B 1 92 ? 10.867 11.523 18.375 1 98.75 92 LYS B CA 1
ATOM 2233 C C . LYS B 1 92 ? 9.852 12.664 18.406 1 98.75 92 LYS B C 1
ATOM 2235 O O . LYS B 1 92 ? 9.984 13.609 19.188 1 98.75 92 LYS B O 1
ATOM 2240 N N . ALA B 1 93 ? 8.852 12.633 17.547 1 98.69 93 ALA B N 1
ATOM 2241 C CA . ALA B 1 93 ? 7.797 13.641 17.531 1 98.69 93 ALA B CA 1
ATOM 2242 C C . ALA B 1 93 ? 7.125 13.742 18.891 1 98.69 93 ALA B C 1
ATOM 2244 O O . ALA B 1 93 ? 6.922 14.844 19.422 1 98.69 93 ALA B O 1
ATOM 2245 N N . LYS B 1 94 ? 6.797 12.625 19.5 1 98.38 94 LYS B N 1
ATOM 2246 C CA . LYS B 1 94 ? 6.18 12.586 20.812 1 98.38 94 LYS B CA 1
ATOM 2247 C C . LYS B 1 94 ? 7.098 13.195 21.875 1 98.38 94 LYS B C 1
ATOM 2249 O O . LYS B 1 94 ? 6.648 13.977 22.719 1 98.38 94 LYS B O 1
ATOM 2254 N N . GLN B 1 95 ? 8.312 12.805 21.812 1 98.25 95 GLN B N 1
ATOM 2255 C CA . GLN B 1 95 ? 9.297 13.336 22.75 1 98.25 95 GLN B CA 1
ATOM 2256 C C . GLN B 1 95 ? 9.367 14.852 22.672 1 98.25 95 GLN B C 1
ATOM 2258 O O . GLN B 1 95 ? 9.586 15.523 23.688 1 98.25 95 GLN B O 1
ATOM 2263 N N . LYS B 1 96 ? 9.234 15.375 21.531 1 98.31 96 LYS B N 1
ATOM 2264 C CA . LYS B 1 96 ? 9.336 16.812 21.312 1 98.31 96 LYS B CA 1
ATOM 2265 C C . LYS B 1 96 ? 7.98 17.5 21.469 1 98.31 96 LYS B C 1
ATOM 2267 O O . LYS B 1 96 ? 7.84 18.688 21.203 1 98.31 96 LYS B O 1
ATOM 2272 N N . LYS B 1 97 ? 6.941 16.734 21.797 1 97.94 97 LYS B N 1
ATOM 2273 C CA . LYS B 1 97 ? 5.594 17.203 22.094 1 97.94 97 LYS B CA 1
ATOM 2274 C C . LYS B 1 97 ? 4.93 17.781 20.828 1 97.94 97 LYS B C 1
ATOM 2276 O O . LYS B 1 97 ? 4.262 18.812 20.891 1 97.94 97 LYS B O 1
ATOM 2281 N N . VAL B 1 98 ? 5.273 17.234 19.781 1 98.44 98 VAL B N 1
ATOM 2282 C CA . VAL B 1 98 ? 4.609 17.469 18.5 1 98.44 98 VAL B CA 1
ATOM 2283 C C . VAL B 1 98 ? 3.656 16.328 18.188 1 98.44 98 VAL B C 1
ATOM 2285 O O . VAL B 1 98 ? 3.963 15.164 18.453 1 98.44 98 VAL B O 1
ATOM 2288 N N . LEU B 1 99 ? 2.465 16.641 17.703 1 98.56 99 LEU B N 1
ATOM 2289 C CA . LEU B 1 99 ? 1.48 15.617 17.391 1 98.56 99 LEU B CA 1
ATOM 2290 C C . LEU B 1 99 ? 2.092 14.531 16.516 1 98.56 99 LEU B C 1
ATOM 2292 O O . LEU B 1 99 ? 2.584 14.82 15.414 1 98.56 99 LEU B O 1
ATOM 2296 N N . ALA B 1 100 ? 2.08 13.297 16.969 1 98.75 100 ALA B N 1
ATOM 2297 C CA . ALA B 1 100 ? 2.676 12.172 16.25 1 98.75 100 ALA B CA 1
ATOM 2298 C C . ALA B 1 100 ? 1.607 11.344 15.555 1 98.75 100 ALA B C 1
ATOM 2300 O O . ALA B 1 100 ? 0.753 10.734 16.203 1 98.75 100 ALA B O 1
ATOM 2301 N N . ILE B 1 101 ? 1.676 11.305 14.281 1 98.75 101 ILE B N 1
ATOM 2302 C CA . ILE B 1 101 ? 0.693 10.578 13.484 1 98.75 101 ILE B CA 1
ATOM 2303 C C . ILE B 1 101 ? 1.372 9.422 12.75 1 98.75 101 ILE B C 1
ATOM 2305 O O . ILE B 1 101 ? 2.256 9.641 11.922 1 98.75 101 ILE B O 1
ATOM 2309 N N . GLN B 1 102 ? 0.989 8.227 13.07 1 98.75 102 GLN B N 1
ATOM 2310 C CA . GLN B 1 102 ? 1.568 7.055 12.422 1 98.75 102 GLN B CA 1
ATOM 2311 C C . GLN B 1 102 ? 0.742 6.633 11.211 1 98.75 102 GLN B C 1
ATOM 2313 O O . GLN B 1 102 ? -0.451 6.348 11.336 1 98.75 102 GLN B O 1
ATOM 2318 N N . ARG B 1 103 ? 1.33 6.668 10.109 1 98.19 103 ARG B N 1
ATOM 2319 C CA . ARG B 1 103 ? 0.666 6.215 8.891 1 98.19 103 ARG B CA 1
ATOM 2320 C C . ARG B 1 103 ? 0.69 4.695 8.781 1 98.19 103 ARG B C 1
ATOM 2322 O O . ARG B 1 103 ? 1.739 4.07 8.961 1 98.19 103 ARG B O 1
ATOM 2329 N N . VAL B 1 104 ? -0.471 4.184 8.43 1 97.19 104 VAL B N 1
ATOM 2330 C CA . VAL B 1 104 ? -0.645 2.744 8.258 1 97.19 104 VAL B CA 1
ATOM 2331 C C . VAL B 1 104 ? -1.138 2.447 6.844 1 97.19 104 VAL B C 1
ATOM 2333 O O . VAL B 1 104 ? -2.199 2.928 6.438 1 97.19 104 VAL B O 1
ATOM 2336 N N . PHE B 1 105 ? -0.362 1.62 6.074 1 94.62 105 PHE B N 1
ATOM 2337 C CA . PHE B 1 105 ? -0.788 1.18 4.75 1 94.62 105 PHE B CA 1
ATOM 2338 C C . PHE B 1 105 ? -1.609 -0.1 4.844 1 94.62 105 PHE B C 1
ATOM 2340 O O . PHE B 1 105 ? -1.146 -1.104 5.391 1 94.62 105 PHE B O 1
ATOM 2347 N N . LEU B 1 106 ? -2.771 0.008 4.242 1 93 106 LEU B N 1
ATOM 2348 C CA . LEU B 1 106 ? -3.664 -1.146 4.238 1 93 106 LEU B CA 1
ATOM 2349 C C . LEU B 1 106 ? -3.412 -2.025 3.018 1 93 106 LEU B C 1
ATOM 2351 O O . LEU B 1 106 ? -4.227 -2.051 2.09 1 93 106 LEU B O 1
ATOM 2355 N N . LEU B 1 107 ? -2.424 -2.785 3.012 1 89.5 107 LEU B N 1
ATOM 2356 C CA . LEU B 1 107 ? -2.02 -3.652 1.91 1 89.5 107 LEU B CA 1
ATOM 2357 C C . LEU B 1 107 ? -2.643 -5.039 2.051 1 89.5 107 LEU B C 1
ATOM 2359 O O . LEU B 1 107 ? -3.43 -5.457 1.202 1 89.5 107 LEU B O 1
ATOM 2363 N N . ASP B 1 108 ? -2.283 -5.738 3.203 1 87.88 108 ASP B N 1
ATOM 2364 C CA . ASP B 1 108 ? -2.826 -7.055 3.525 1 87.88 108 ASP B CA 1
ATOM 2365 C C . ASP B 1 108 ? -2.879 -7.27 5.035 1 87.88 108 ASP B C 1
ATOM 2367 O O . ASP B 1 108 ? -2.529 -6.375 5.809 1 87.88 108 ASP B O 1
ATOM 2371 N N . SER B 1 109 ? -3.408 -8.398 5.418 1 88.12 109 SER B N 1
ATOM 2372 C CA . SER B 1 109 ? -3.613 -8.672 6.836 1 88.12 109 SER B CA 1
ATOM 2373 C C . SER B 1 109 ? -2.285 -8.727 7.586 1 88.12 109 SER B C 1
ATOM 2375 O O . SER B 1 109 ? -2.189 -8.266 8.727 1 88.12 109 SER B O 1
ATOM 2377 N N . HIS B 1 110 ? -1.331 -9.281 6.934 1 85.81 110 HIS B N 1
ATOM 2378 C CA . HIS B 1 110 ? -0.023 -9.391 7.566 1 85.81 110 HIS B CA 1
ATOM 2379 C C . HIS B 1 110 ? 0.595 -8.016 7.789 1 85.81 110 HIS B C 1
ATOM 2381 O O . HIS B 1 110 ? 1.122 -7.73 8.867 1 85.81 110 HIS B O 1
ATOM 2387 N N . ALA B 1 111 ? 0.572 -7.242 6.766 1 89.5 111 ALA B N 1
ATOM 2388 C CA . ALA B 1 111 ? 1.08 -5.879 6.879 1 89.5 111 ALA B CA 1
ATOM 2389 C C . ALA B 1 111 ? 0.351 -5.109 7.977 1 89.5 111 ALA B C 1
ATOM 2391 O O . ALA B 1 111 ? 0.968 -4.344 8.719 1 89.5 111 ALA B O 1
ATOM 2392 N N . LEU B 1 112 ? -0.932 -5.281 8.133 1 94.56 112 LEU B N 1
ATOM 2393 C CA . LEU B 1 112 ? -1.722 -4.598 9.156 1 94.56 112 LEU B CA 1
ATOM 2394 C C . LEU B 1 112 ? -1.298 -5.039 10.555 1 94.56 112 LEU B C 1
ATOM 2396 O O . LEU B 1 112 ? -1.173 -4.211 11.461 1 94.56 112 LEU B O 1
ATOM 2400 N N . GLU B 1 113 ? -1.073 -6.277 10.711 1 94.31 113 GLU B N 1
ATOM 2401 C CA . GLU B 1 113 ? -0.632 -6.793 12.008 1 94.31 113 GLU B CA 1
ATOM 2402 C C . GLU B 1 113 ? 0.71 -6.191 12.414 1 94.31 113 GLU B C 1
ATOM 2404 O O . GLU B 1 113 ? 0.918 -5.852 13.578 1 94.31 113 GLU B O 1
ATOM 2409 N N . LYS B 1 114 ? 1.576 -6.105 11.453 1 94.5 114 LYS B N 1
ATOM 2410 C CA . LYS B 1 114 ? 2.857 -5.461 11.719 1 94.5 114 LYS B CA 1
ATOM 2411 C C . LYS B 1 114 ? 2.664 -4.008 12.141 1 94.5 114 LYS B C 1
ATOM 2413 O O . LYS B 1 114 ? 3.369 -3.51 13.016 1 94.5 114 LYS B O 1
ATOM 2418 N N . SER B 1 115 ? 1.752 -3.365 11.523 1 96.69 115 SER B N 1
ATOM 2419 C CA . SER B 1 115 ? 1.442 -1.982 11.875 1 96.69 115 SER B CA 1
ATOM 2420 C C . SER B 1 115 ? 0.931 -1.877 13.305 1 96.69 115 SER B C 1
ATOM 2422 O O . SER B 1 115 ? 1.285 -0.944 14.031 1 96.69 115 SER B O 1
ATOM 2424 N N . TYR B 1 116 ? 0.097 -2.83 13.688 1 97.56 116 TYR B N 1
ATOM 2425 C CA . TYR B 1 116 ? -0.405 -2.85 15.062 1 97.56 116 TYR B CA 1
ATOM 2426 C C . TYR B 1 116 ? 0.739 -2.992 16.062 1 97.56 116 TYR B C 1
ATOM 2428 O O . TYR B 1 116 ? 0.758 -2.318 17.094 1 97.56 116 TYR B O 1
ATOM 2436 N N . GLN B 1 117 ? 1.677 -3.879 15.719 1 97.81 117 GLN B N 1
ATOM 2437 C CA . GLN B 1 117 ? 2.838 -4.055 16.594 1 97.81 117 GLN B CA 1
ATOM 2438 C C . GLN B 1 117 ? 3.625 -2.756 16.719 1 97.81 117 GLN B C 1
ATOM 2440 O O . GLN B 1 117 ? 4.055 -2.395 17.812 1 97.81 117 GLN B O 1
ATOM 2445 N N . LEU B 1 118 ? 3.807 -2.135 15.672 1 97.75 118 LEU B N 1
ATOM 2446 C CA . LEU B 1 118 ? 4.52 -0.862 15.695 1 97.75 118 LEU B CA 1
ATOM 2447 C C . LEU B 1 118 ? 3.768 0.172 16.516 1 97.75 118 LEU B C 1
ATOM 2449 O O . LEU B 1 118 ? 4.379 0.929 17.281 1 97.75 118 LEU B O 1
ATOM 2453 N N . ILE B 1 119 ? 2.453 0.234 16.375 1 98.25 119 ILE B N 1
ATOM 2454 C CA . ILE B 1 119 ? 1.607 1.172 17.109 1 98.25 119 ILE B CA 1
ATOM 2455 C C . ILE B 1 119 ? 1.738 0.921 18.609 1 98.25 119 ILE B C 1
ATOM 2457 O O . ILE B 1 119 ? 1.767 1.865 19.406 1 98.25 119 ILE B O 1
ATOM 2461 N N . GLU B 1 120 ? 1.8 -0.305 19 1 97.81 120 GLU B N 1
ATOM 2462 C CA . GLU B 1 120 ? 1.962 -0.666 20.406 1 97.81 120 GLU B CA 1
ATOM 2463 C C . GLU B 1 120 ? 3.289 -0.153 20.953 1 97.81 120 GLU B C 1
ATOM 2465 O O . GLU B 1 120 ? 3.369 0.254 22.109 1 97.81 120 GLU B O 1
ATOM 2470 N N . LYS B 1 121 ? 4.258 -0.163 20.141 1 97.94 121 LYS B N 1
ATOM 2471 C CA . LYS B 1 121 ? 5.594 0.249 20.547 1 97.94 121 LYS B CA 1
ATOM 2472 C C . LYS B 1 121 ? 5.723 1.77 20.562 1 97.94 121 LYS B C 1
ATOM 2474 O O . LYS B 1 121 ? 6.344 2.336 21.469 1 97.94 121 LYS B O 1
ATOM 2479 N N . THR B 1 122 ? 5.129 2.416 19.609 1 98.44 122 THR B N 1
ATOM 2480 C CA . THR B 1 122 ? 5.359 3.846 19.438 1 98.44 122 THR B CA 1
ATOM 2481 C C . THR B 1 122 ? 4.277 4.66 20.141 1 98.44 122 THR B C 1
ATOM 2483 O O . THR B 1 122 ? 4.48 5.832 20.453 1 98.44 122 THR B O 1
ATOM 2486 N N . GLU B 1 123 ? 3.07 4.109 20.25 1 98.06 123 GLU B N 1
ATOM 2487 C CA . GLU B 1 123 ? 1.918 4.762 20.875 1 98.06 123 GLU B CA 1
ATOM 2488 C C . GLU B 1 123 ? 1.672 6.141 20.266 1 98.06 123 GLU B C 1
ATOM 2490 O O . GLU B 1 123 ? 1.591 7.137 20.984 1 98.06 123 GLU B O 1
ATOM 2495 N N . PRO B 1 124 ? 1.527 6.215 18.984 1 98.75 124 PRO B N 1
ATOM 2496 C CA . PRO B 1 124 ? 1.268 7.504 18.344 1 98.75 124 PRO B CA 1
ATOM 2497 C C . PRO B 1 124 ? 0.012 8.188 18.875 1 98.75 124 PRO B C 1
ATOM 2499 O O . PRO B 1 124 ? -0.811 7.551 19.531 1 98.75 124 PRO B O 1
ATOM 2502 N N . ASP B 1 125 ? -0.074 9.492 18.641 1 98.56 125 ASP B N 1
ATOM 2503 C CA . ASP B 1 125 ? -1.263 10.234 19.047 1 98.56 125 ASP B CA 1
ATOM 2504 C C . ASP B 1 125 ? -2.443 9.93 18.125 1 98.56 125 ASP B C 1
ATOM 2506 O O . ASP B 1 125 ? -3.588 9.867 18.578 1 98.56 125 ASP B O 1
ATOM 2510 N N . CYS B 1 126 ? -2.195 9.789 16.844 1 98.31 126 CYS B N 1
ATOM 2511 C CA . CYS B 1 126 ? -3.186 9.523 15.805 1 98.31 126 CYS B CA 1
ATOM 2512 C C . CYS B 1 126 ? -2.646 8.531 14.781 1 98.31 126 CYS B C 1
ATOM 2514 O O . CYS B 1 126 ? -1.439 8.297 14.711 1 98.31 126 CYS B O 1
ATOM 2516 N N . ILE B 1 127 ? -3.617 8.023 14.039 1 98.62 127 ILE B N 1
ATOM 2517 C CA . ILE B 1 127 ? -3.268 7.094 12.969 1 98.62 127 ILE B CA 1
ATOM 2518 C C . ILE B 1 127 ? -3.822 7.602 11.641 1 98.62 127 ILE B C 1
ATOM 2520 O O . ILE B 1 127 ? -4.957 8.086 11.578 1 98.62 127 ILE B O 1
ATOM 2524 N N . GLU B 1 128 ? -3.07 7.57 10.664 1 98.19 128 GLU B N 1
ATOM 2525 C CA . GLU B 1 128 ? -3.574 7.773 9.305 1 98.19 128 GLU B CA 1
ATOM 2526 C C . GLU B 1 128 ? -3.609 6.461 8.531 1 98.19 128 GLU B C 1
ATOM 2528 O O . GLU B 1 128 ? -2.605 5.75 8.461 1 98.19 128 GLU B O 1
ATOM 2533 N N . VAL B 1 129 ? -4.73 6.16 7.879 1 97.69 129 VAL B N 1
ATOM 2534 C CA . VAL B 1 129 ? -4.867 4.898 7.152 1 97.69 129 VAL B CA 1
ATOM 2535 C C . VAL B 1 129 ? -4.938 5.172 5.652 1 97.69 129 VAL B C 1
ATOM 2537 O O . VAL B 1 129 ? -5.629 6.098 5.215 1 97.69 129 VAL B O 1
ATOM 2540 N N . ILE B 1 130 ? -4.164 4.52 4.859 1 96.62 130 ILE B N 1
ATOM 2541 C CA . ILE B 1 130 ? -4.137 4.562 3.402 1 96.62 130 ILE B CA 1
ATOM 2542 C C . ILE B 1 130 ? -4.254 3.148 2.84 1 96.62 130 ILE B C 1
ATOM 2544 O O . ILE B 1 130 ? -3.461 2.271 3.184 1 96.62 130 ILE B O 1
ATOM 2548 N N . PRO B 1 131 ? -5.16 2.766 1.956 1 96 131 PRO B N 1
ATOM 2549 C CA . PRO B 1 131 ? -6.141 3.695 1.393 1 96 131 PRO B CA 1
ATOM 2550 C C . PRO B 1 131 ? -7.34 3.916 2.311 1 96 131 PRO B C 1
ATOM 2552 O O . PRO B 1 131 ? -7.707 3.023 3.08 1 96 131 PRO B O 1
ATOM 2555 N N . GLY B 1 132 ? -7.938 5.031 2.27 1 94.69 132 GLY B N 1
ATOM 2556 C CA . GLY B 1 132 ? -9.055 5.41 3.121 1 94.69 132 GLY B CA 1
ATOM 2557 C C . GLY B 1 132 ? -10.398 4.992 2.561 1 94.69 132 GLY B C 1
ATOM 2558 O O . GLY B 1 132 ? -11.438 5.23 3.182 1 94.69 132 GLY B O 1
ATOM 2559 N N . ALA B 1 133 ? -10.406 4.395 1.46 1 90.88 133 ALA B N 1
ATOM 2560 C CA . ALA B 1 133 ? -11.641 3.986 0.796 1 90.88 133 ALA B CA 1
ATOM 2561 C C . ALA B 1 133 ? -12.047 2.576 1.213 1 90.88 133 ALA B C 1
ATOM 2563 O O . ALA B 1 133 ? -12.625 1.829 0.417 1 90.88 133 ALA B O 1
ATOM 2564 N N . MET B 1 134 ? -11.656 2.209 2.4 1 92.44 134 MET B N 1
ATOM 2565 C CA . MET B 1 134 ? -12.008 0.914 2.971 1 92.44 134 MET B CA 1
ATOM 2566 C C . MET B 1 134 ? -12.641 1.08 4.352 1 92.44 134 MET B C 1
ATOM 2568 O O . MET B 1 134 ? -12.016 0.768 5.363 1 92.44 134 MET B O 1
ATOM 2572 N N . PRO B 1 135 ? -13.977 1.425 4.422 1 93.56 135 PRO B N 1
ATOM 2573 C CA . PRO B 1 135 ? -14.633 1.77 5.684 1 93.56 135 PRO B CA 1
ATOM 2574 C C . PRO B 1 135 ? -14.578 0.636 6.707 1 93.56 135 PRO B C 1
ATOM 2576 O O . PRO B 1 135 ? -14.406 0.886 7.902 1 93.56 135 PRO B O 1
ATOM 2579 N N . HIS B 1 136 ? -14.68 -0.526 6.254 1 92.19 136 HIS B N 1
ATOM 2580 C CA . HIS B 1 136 ? -14.703 -1.646 7.191 1 92.19 136 HIS B CA 1
ATOM 2581 C C . HIS B 1 136 ? -13.352 -1.801 7.891 1 92.19 136 HIS B C 1
ATOM 2583 O O . HIS B 1 136 ? -13.297 -2.193 9.055 1 92.19 136 HIS B O 1
ATOM 2589 N N . ILE B 1 137 ? -12.289 -1.541 7.199 1 93.62 137 ILE B N 1
ATOM 2590 C CA . ILE B 1 137 ? -10.969 -1.651 7.805 1 93.62 137 ILE B CA 1
ATOM 2591 C C . ILE B 1 137 ? -10.727 -0.466 8.734 1 93.62 137 ILE B C 1
ATOM 2593 O O . ILE B 1 137 ? -10.094 -0.611 9.781 1 93.62 137 ILE B O 1
ATOM 2597 N N . ILE B 1 138 ? -11.242 0.7 8.344 1 96.62 138 ILE B N 1
ATOM 2598 C CA . ILE B 1 138 ? -11.156 1.871 9.211 1 96.62 138 ILE B CA 1
ATOM 2599 C C . ILE B 1 138 ? -11.789 1.562 10.562 1 96.62 138 ILE B C 1
ATOM 2601 O O . ILE B 1 138 ? -11.203 1.853 11.609 1 96.62 138 ILE B O 1
ATOM 2605 N N . ARG B 1 139 ? -12.953 0.977 10.508 1 97 139 ARG B N 1
ATOM 2606 C CA . ARG B 1 139 ? -13.656 0.594 11.727 1 97 139 ARG B CA 1
ATOM 2607 C C . ARG B 1 139 ? -12.82 -0.37 12.562 1 97 139 ARG B C 1
ATOM 2609 O O . ARG B 1 139 ? -12.734 -0.229 13.781 1 97 139 ARG B O 1
ATOM 2616 N N . GLU B 1 140 ? -12.195 -1.328 11.914 1 95.75 140 GLU B N 1
ATOM 2617 C CA . GLU B 1 140 ? -11.359 -2.312 12.594 1 95.75 140 GLU B CA 1
ATOM 2618 C C . GLU B 1 140 ? -10.18 -1.646 13.289 1 95.75 140 GLU B C 1
ATOM 2620 O O . GLU B 1 140 ? -9.883 -1.95 14.445 1 95.75 140 GLU B O 1
ATOM 2625 N N . VAL B 1 141 ? -9.5 -0.778 12.602 1 97.25 141 VAL B N 1
ATOM 2626 C CA . VAL B 1 141 ? -8.328 -0.097 13.156 1 97.25 141 VAL B CA 1
ATOM 2627 C C . VAL B 1 141 ? -8.758 0.762 14.344 1 97.25 141 VAL B C 1
ATOM 2629 O O . VAL B 1 141 ? -8.07 0.79 15.375 1 97.25 141 VAL B O 1
ATOM 2632 N N . LYS B 1 142 ? -9.875 1.493 14.234 1 97.5 142 LYS B N 1
ATOM 2633 C CA . LYS B 1 142 ? -10.398 2.314 15.32 1 97.5 142 LYS B CA 1
ATOM 2634 C C . LYS B 1 142 ? -10.656 1.475 16.562 1 97.5 142 LYS B C 1
ATOM 2636 O O . LYS B 1 142 ? -10.258 1.849 17.672 1 97.5 142 LYS B O 1
ATOM 2641 N N . GLU B 1 143 ? -11.297 0.402 16.406 1 97.06 143 GLU B N 1
ATOM 2642 C CA . GLU B 1 143 ? -11.648 -0.474 17.516 1 97.06 143 GLU B CA 1
ATOM 2643 C C . GLU B 1 143 ? -10.406 -1.073 18.156 1 97.06 143 GLU B C 1
ATOM 2645 O O . GLU B 1 143 ? -10.328 -1.177 19.391 1 97.06 143 GLU B O 1
ATOM 2650 N N . ARG B 1 144 ? -9.453 -1.489 17.375 1 97 144 ARG B N 1
ATOM 2651 C CA . ARG B 1 144 ? -8.258 -2.172 17.859 1 97 144 ARG B CA 1
ATOM 2652 C C . ARG B 1 144 ? -7.332 -1.202 18.578 1 97 144 ARG B C 1
ATOM 2654 O O . ARG B 1 144 ? -6.676 -1.573 19.547 1 97 144 ARG B O 1
ATOM 2661 N N . THR B 1 145 ? -7.242 0.026 18.094 1 97.62 145 THR B N 1
ATOM 2662 C CA . THR B 1 145 ? -6.211 0.926 18.594 1 97.62 145 THR B CA 1
ATOM 2663 C C . THR B 1 145 ? -6.816 1.972 19.531 1 97.62 145 THR B C 1
ATOM 2665 O O . THR B 1 145 ? -6.105 2.58 20.328 1 97.62 145 THR B O 1
ATOM 2668 N N . ASN B 1 146 ? -8.125 2.311 19.359 1 97.12 146 ASN B N 1
ATOM 2669 C CA . ASN B 1 146 ? -8.836 3.354 20.109 1 97.12 146 ASN B CA 1
ATOM 2670 C C . ASN B 1 146 ? -8.148 4.711 19.953 1 97.12 146 ASN B C 1
ATOM 2672 O O . ASN B 1 146 ? -8.062 5.48 20.906 1 97.12 146 ASN B O 1
ATOM 2676 N N . LYS B 1 147 ? -7.566 4.977 18.812 1 97.94 147 LYS B N 1
ATOM 2677 C CA . LYS B 1 147 ? -6.91 6.238 18.484 1 97.94 147 LYS B CA 1
ATOM 2678 C C . LYS B 1 147 ? -7.68 6.992 17.391 1 97.94 147 LYS B C 1
ATOM 2680 O O . LYS B 1 147 ? -8.406 6.387 16.609 1 97.94 147 LYS B O 1
ATOM 2685 N N . PRO B 1 148 ? -7.547 8.328 17.406 1 97.94 148 PRO B N 1
ATOM 2686 C CA . PRO B 1 148 ? -8.125 9.07 16.281 1 97.94 148 PRO B CA 1
ATOM 2687 C C . PRO B 1 148 ? -7.531 8.648 14.938 1 97.94 148 PRO B C 1
ATOM 2689 O O . PRO B 1 148 ? -6.324 8.438 14.836 1 97.94 148 PRO B O 1
ATOM 2692 N N . ILE B 1 149 ? -8.453 8.523 13.938 1 98.12 149 ILE B N 1
ATOM 2693 C CA . ILE B 1 149 ? -8.023 8.016 12.633 1 98.12 149 ILE B CA 1
ATOM 2694 C C . ILE B 1 149 ? -8.211 9.102 11.578 1 98.12 149 ILE B C 1
ATOM 2696 O O . ILE B 1 149 ? -9.273 9.719 11.492 1 98.12 149 ILE B O 1
ATOM 2700 N N . TYR B 1 150 ? -7.164 9.406 10.844 1 97.94 150 TYR B N 1
ATOM 2701 C CA . TYR B 1 150 ? -7.246 10.133 9.578 1 97.94 150 TYR B CA 1
ATOM 2702 C C . TYR B 1 150 ? -7.254 9.172 8.398 1 97.94 150 TYR B C 1
ATOM 2704 O O . TYR B 1 150 ? -6.508 8.195 8.383 1 97.94 150 TYR B O 1
ATOM 2712 N N . ALA B 1 151 ? -8.18 9.398 7.473 1 97.75 151 ALA B N 1
ATOM 2713 C CA . ALA B 1 151 ? -8.273 8.531 6.305 1 97.75 151 ALA B CA 1
ATOM 2714 C C . ALA B 1 151 ? -7.805 9.25 5.043 1 97.75 151 ALA B C 1
ATOM 2716 O O . ALA B 1 151 ? -8.234 10.375 4.77 1 97.75 151 ALA B O 1
ATOM 2717 N N . GLY B 1 152 ? -6.918 8.641 4.273 1 96.62 152 GLY B N 1
ATOM 2718 C CA . GLY B 1 152 ? -6.438 9.211 3.029 1 96.62 152 GLY B CA 1
ATOM 2719 C C . GLY B 1 152 ? -6.285 8.188 1.92 1 96.62 152 GLY B C 1
ATOM 2720 O O . GLY B 1 152 ? -6.477 6.992 2.145 1 96.62 152 GLY B O 1
ATOM 2721 N N . GLY B 1 153 ? -6.062 8.703 0.782 1 94.88 153 GLY B N 1
ATOM 2722 C CA . GLY B 1 153 ? -5.848 7.816 -0.353 1 94.88 153 GLY B CA 1
ATOM 2723 C C . GLY B 1 153 ? -7.141 7.363 -1.005 1 94.88 153 GLY B C 1
ATOM 2724 O O . GLY B 1 153 ? -8.039 6.859 -0.328 1 94.88 153 GLY B O 1
ATOM 2725 N N . PHE B 1 154 ? -7.281 7.574 -2.221 1 93.88 154 PHE B N 1
ATOM 2726 C CA . PHE B 1 154 ? -8.375 7.148 -3.086 1 93.88 154 PHE B CA 1
ATOM 2727 C C . PHE B 1 154 ? -9.703 7.703 -2.586 1 93.88 154 PHE B C 1
ATOM 2729 O O . PHE B 1 154 ? -10.734 7.035 -2.682 1 93.88 154 PHE B O 1
ATOM 2736 N N . ILE B 1 155 ? -9.648 8.836 -1.995 1 94.5 155 ILE B N 1
ATOM 2737 C CA . ILE B 1 155 ? -10.867 9.57 -1.687 1 94.5 155 ILE B CA 1
ATOM 2738 C C . ILE B 1 155 ? -11.242 10.469 -2.861 1 94.5 155 ILE B C 1
ATOM 2740 O O . ILE B 1 155 ? -10.633 11.523 -3.064 1 94.5 155 ILE B O 1
ATOM 2744 N N . ARG B 1 156 ? -12.32 10.148 -3.543 1 91 156 ARG B N 1
ATOM 2745 C CA . ARG B 1 156 ? -12.562 10.805 -4.82 1 91 156 ARG B CA 1
ATOM 2746 C C . ARG B 1 156 ? -13.906 11.516 -4.824 1 91 156 ARG B C 1
ATOM 2748 O O . ARG B 1 156 ? -14.125 12.445 -5.602 1 91 156 ARG B O 1
ATOM 2755 N N . THR B 1 157 ? -14.797 11.07 -3.961 1 94.62 157 THR B N 1
ATOM 2756 C CA . THR B 1 157 ? -16.141 11.633 -3.963 1 94.62 157 THR B CA 1
ATOM 2757 C C . THR B 1 157 ? -16.562 12.031 -2.553 1 94.62 157 THR B C 1
ATOM 2759 O O . THR B 1 157 ? -15.93 11.633 -1.573 1 94.62 157 THR B O 1
ATOM 2762 N N . VAL B 1 158 ? -17.625 12.82 -2.508 1 97 158 VAL B N 1
ATOM 2763 C CA . VAL B 1 158 ? -18.219 13.195 -1.229 1 97 158 VAL B CA 1
ATOM 2764 C C . VAL B 1 158 ? -18.672 11.945 -0.479 1 97 158 VAL B C 1
ATOM 2766 O O . VAL B 1 158 ? -18.516 11.852 0.741 1 97 158 VAL B O 1
ATOM 2769 N N . ASP B 1 159 ? -19.219 10.984 -1.225 1 96.31 159 ASP B N 1
ATOM 2770 C CA . ASP B 1 159 ? -19.656 9.727 -0.618 1 96.31 159 ASP B CA 1
ATOM 2771 C C . ASP B 1 159 ? -18.484 9.016 0.05 1 96.31 159 ASP B C 1
ATOM 2773 O O . ASP B 1 159 ? -18.625 8.445 1.135 1 96.31 159 ASP B O 1
ATOM 2777 N N . ASP B 1 160 ? -17.297 9.008 -0.546 1 95.12 160 ASP B N 1
ATOM 2778 C CA . ASP B 1 160 ? -16.094 8.422 0.048 1 95.12 160 ASP B CA 1
ATOM 2779 C C . ASP B 1 160 ? -15.766 9.078 1.388 1 95.12 160 ASP B C 1
ATOM 2781 O O . ASP B 1 160 ? -15.438 8.391 2.357 1 95.12 160 ASP B O 1
ATOM 2785 N N . VAL B 1 161 ? -15.867 10.398 1.364 1 97.25 161 VAL B N 1
ATOM 2786 C CA . VAL B 1 161 ? -15.562 11.164 2.572 1 97.25 161 VAL B CA 1
ATOM 2787 C C . VAL B 1 161 ? -16.531 10.773 3.686 1 97.25 161 VAL B C 1
ATOM 2789 O O . VAL B 1 161 ? -16.109 10.422 4.789 1 97.25 161 VAL B O 1
ATOM 2792 N N . GLU B 1 162 ? -17.797 10.781 3.385 1 97.75 162 GLU B N 1
ATOM 2793 C CA . GLU B 1 162 ? -18.828 10.516 4.387 1 97.75 162 GLU B CA 1
ATOM 2794 C C . GLU B 1 162 ? -18.734 9.094 4.918 1 97.75 162 GLU B C 1
ATOM 2796 O O . GLU B 1 162 ? -18.906 8.852 6.113 1 97.75 162 GLU B O 1
ATOM 2801 N N . ARG B 1 163 ? -18.406 8.164 4.09 1 96.5 163 ARG B N 1
ATOM 2802 C CA . ARG B 1 163 ? -18.266 6.77 4.508 1 96.5 163 ARG B CA 1
ATOM 2803 C C . ARG B 1 163 ? -17.078 6.594 5.445 1 96.5 163 ARG B C 1
ATOM 2805 O O . ARG B 1 163 ? -17.156 5.828 6.41 1 96.5 163 ARG B O 1
ATOM 2812 N N . ALA B 1 164 ? -15.992 7.27 5.109 1 97.25 164 ALA B N 1
ATOM 2813 C CA . ALA B 1 164 ? -14.812 7.195 5.973 1 97.25 164 ALA B CA 1
ATOM 2814 C C . ALA B 1 164 ? -15.109 7.781 7.352 1 97.25 164 ALA B C 1
ATOM 2816 O O . ALA B 1 164 ? -14.742 7.191 8.375 1 97.25 164 ALA B O 1
ATOM 2817 N N . LEU B 1 165 ? -15.805 8.93 7.383 1 97.56 165 LEU B N 1
ATOM 2818 C CA . LEU B 1 165 ? -16.172 9.578 8.641 1 97.56 165 LEU B CA 1
ATOM 2819 C C . LEU B 1 165 ? -17.125 8.703 9.445 1 97.56 165 LEU B C 1
ATOM 2821 O O . LEU B 1 165 ? -16.938 8.539 10.656 1 97.56 165 LEU B O 1
ATOM 2825 N N . GLU B 1 166 ? -18.062 8.141 8.773 1 97.56 166 GLU B N 1
ATOM 2826 C CA . GLU B 1 166 ? -19.031 7.273 9.43 1 97.56 166 GLU B CA 1
ATOM 2827 C C . GLU B 1 166 ? -18.359 6.031 10.008 1 97.56 166 GLU B C 1
ATOM 2829 O O . GLU B 1 166 ? -18.812 5.488 11.023 1 97.56 166 GLU B O 1
ATOM 2834 N N . ALA B 1 167 ? -17.312 5.609 9.383 1 97.19 167 ALA B N 1
ATOM 2835 C CA . ALA B 1 167 ? -16.594 4.41 9.805 1 97.19 167 ALA B CA 1
ATOM 2836 C C . ALA B 1 167 ? -15.742 4.688 11.039 1 97.19 167 ALA B C 1
ATOM 2838 O O . ALA B 1 167 ? -15.25 3.758 11.68 1 97.19 167 ALA B O 1
ATOM 2839 N N . GLY B 1 168 ? -15.508 5.965 11.336 1 97 168 GLY B N 1
ATOM 2840 C CA . GLY B 1 168 ? -14.805 6.277 12.57 1 97 168 GLY B CA 1
ATOM 2841 C C . GLY B 1 168 ? -13.633 7.223 12.375 1 97 168 GLY B C 1
ATOM 2842 O O . GLY B 1 168 ? -12.984 7.629 13.336 1 97 168 GLY B O 1
ATOM 2843 N N . ALA B 1 169 ? -13.336 7.586 11.133 1 97.75 169 ALA B N 1
ATOM 2844 C CA . ALA B 1 169 ? -12.289 8.586 10.898 1 97.75 169 ALA B CA 1
ATOM 2845 C C . ALA B 1 169 ? -12.703 9.945 11.445 1 97.75 169 ALA B C 1
ATOM 2847 O O . ALA B 1 169 ? -13.867 10.336 11.352 1 97.75 169 ALA B O 1
ATOM 2848 N N . VAL B 1 170 ? -11.75 10.648 11.984 1 97.31 170 VAL B N 1
ATOM 2849 C CA . VAL B 1 170 ? -12.039 11.977 12.508 1 97.31 170 VAL B CA 1
ATOM 2850 C C . VAL B 1 170 ? -11.977 13 11.375 1 97.31 170 VAL B C 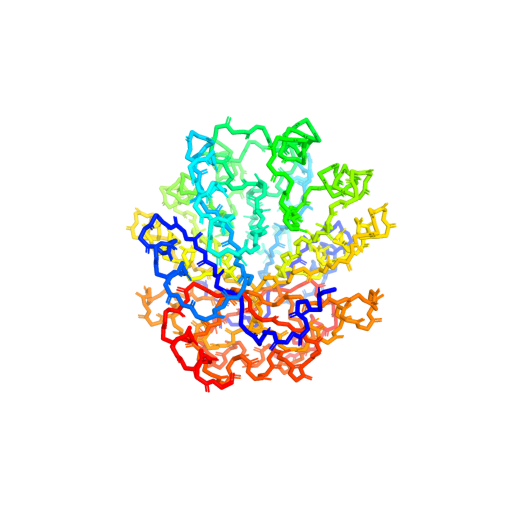1
ATOM 2852 O O . VAL B 1 170 ? -12.664 14.031 11.422 1 97.31 170 VAL B O 1
ATOM 2855 N N . SER B 1 171 ? -11.172 12.781 10.398 1 97.56 171 SER B N 1
ATOM 2856 C CA . SER B 1 171 ? -11.016 13.633 9.227 1 97.56 171 SER B CA 1
ATOM 2857 C C . SER B 1 171 ? -10.445 12.852 8.047 1 97.56 171 SER B C 1
ATOM 2859 O O . SER B 1 171 ? -10.016 11.703 8.203 1 97.56 171 SER B O 1
ATOM 2861 N N . VAL B 1 172 ? -10.57 13.516 6.867 1 97.75 172 VAL B N 1
ATOM 2862 C CA . VAL B 1 172 ? -10.078 12.906 5.633 1 97.75 172 VAL B CA 1
ATOM 2863 C C . VAL B 1 172 ? -8.992 13.789 5.023 1 97.75 172 VAL B C 1
ATOM 2865 O O . VAL B 1 172 ? -9.164 15.008 4.895 1 97.75 172 VAL B O 1
ATOM 2868 N N . THR B 1 173 ? -7.848 13.18 4.727 1 97.19 173 THR B N 1
ATOM 2869 C CA . THR B 1 173 ? -6.797 13.883 4 1 97.19 173 THR B CA 1
ATOM 2870 C C . THR B 1 173 ? -6.918 13.641 2.5 1 97.19 173 THR B C 1
ATOM 2872 O O . THR B 1 173 ? -7.039 12.492 2.061 1 97.19 173 THR B O 1
ATOM 2875 N N . THR B 1 174 ? -6.945 14.719 1.702 1 96.69 174 THR B N 1
ATOM 2876 C CA . THR B 1 174 ? -7.133 14.531 0.267 1 96.69 174 THR B CA 1
ATOM 2877 C C . THR B 1 174 ? -6.484 15.672 -0.514 1 96.69 174 THR B C 1
ATOM 2879 O O . THR B 1 174 ? -6.48 16.812 -0.06 1 96.69 174 THR B O 1
ATOM 2882 N N . SER B 1 175 ? -5.953 15.336 -1.66 1 95.38 175 SER B N 1
ATOM 2883 C CA . SER B 1 175 ? -5.398 16.344 -2.561 1 95.38 175 SER B CA 1
ATOM 2884 C C . SER B 1 175 ? -6.43 16.797 -3.582 1 95.38 175 SER B C 1
ATOM 2886 O O . SER B 1 175 ? -6.125 17.609 -4.461 1 95.38 175 SER B O 1
ATOM 2888 N N . ASN B 1 176 ? -7.66 16.266 -3.479 1 95.31 176 ASN B N 1
ATOM 2889 C CA . ASN B 1 176 ? -8.719 16.578 -4.434 1 95.31 176 ASN B CA 1
ATOM 2890 C C . ASN B 1 176 ? -9.305 17.953 -4.18 1 95.31 176 ASN B C 1
ATOM 2892 O O . ASN B 1 176 ? -10.039 18.156 -3.207 1 95.31 176 ASN B O 1
ATOM 2896 N N . LYS B 1 177 ? -9.094 18.875 -5.145 1 96.06 177 LYS B N 1
ATOM 2897 C CA . LYS B 1 177 ? -9.484 20.266 -4.977 1 96.06 177 LYS B CA 1
ATOM 2898 C C . LYS B 1 177 ? -11.008 20.422 -5 1 96.06 177 LYS B C 1
ATOM 2900 O O . LYS B 1 177 ? -11.555 21.328 -4.375 1 96.06 177 LYS B O 1
ATOM 2905 N N . ASP B 1 178 ? -11.68 19.531 -5.68 1 96.62 178 ASP B N 1
ATOM 2906 C CA . ASP B 1 178 ? -13.133 19.578 -5.703 1 96.62 178 ASP B CA 1
ATOM 2907 C C . ASP B 1 178 ? -13.719 19.297 -4.324 1 96.62 178 ASP B C 1
ATOM 2909 O O . ASP B 1 178 ? -14.727 19.891 -3.93 1 96.62 178 ASP B O 1
ATOM 2913 N N . LEU B 1 179 ? -13.078 18.406 -3.652 1 97.19 179 LEU B N 1
ATOM 2914 C CA . LEU B 1 179 ? -13.523 18.094 -2.297 1 97.19 179 LEU B CA 1
ATOM 2915 C C . LEU B 1 179 ? -13.188 19.234 -1.341 1 97.19 179 LEU B C 1
ATOM 2917 O O . LEU B 1 179 ? -13.961 19.516 -0.422 1 97.19 179 LEU B O 1
ATOM 2921 N N . TRP B 1 180 ? -12.008 19.953 -1.587 1 97.12 180 TRP B N 1
ATOM 2922 C CA . TRP B 1 180 ? -11.695 21.156 -0.813 1 97.12 180 TRP B CA 1
ATOM 2923 C C . TRP B 1 180 ? -12.812 22.172 -0.923 1 97.12 180 TRP B C 1
ATOM 2925 O O . TRP B 1 180 ? -13.297 22.688 0.089 1 97.12 180 TRP B O 1
ATOM 2935 N N . LYS B 1 181 ? -13.25 22.422 -2.08 1 96.38 181 LYS B N 1
ATOM 2936 C CA . LYS B 1 181 ? -14.266 23.422 -2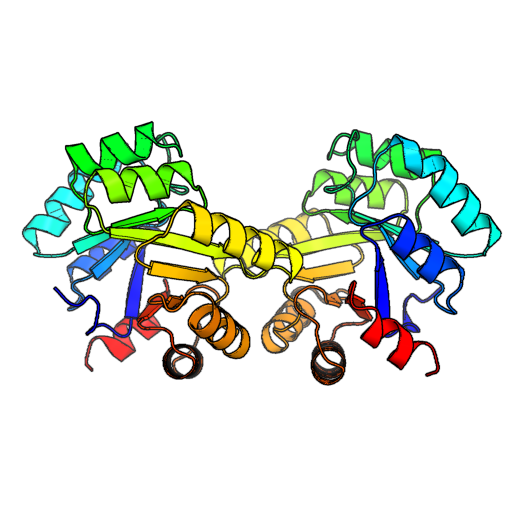.355 1 96.38 181 LYS B CA 1
ATOM 2937 C C . LYS B 1 181 ? -15.602 23.047 -1.717 1 96.38 181 LYS B C 1
ATOM 2939 O O . LYS B 1 181 ? -16.266 23.906 -1.123 1 96.38 181 LYS B O 1
ATOM 2944 N N . HIS B 1 182 ? -15.953 21.828 -1.848 1 96.31 182 HIS B N 1
ATOM 2945 C CA . HIS B 1 182 ? -17.25 21.359 -1.35 1 96.31 182 HIS B CA 1
ATOM 2946 C C . HIS B 1 182 ? -17.359 21.562 0.158 1 96.31 182 HIS B C 1
ATOM 2948 O O . HIS B 1 182 ? -18.406 21.969 0.655 1 96.31 182 HIS B O 1
ATOM 2954 N N . TYR B 1 183 ? -16.281 21.328 0.866 1 95.94 183 TYR B N 1
ATOM 2955 C CA . TYR B 1 183 ? -16.375 21.297 2.32 1 95.94 183 TYR B CA 1
ATOM 2956 C C . TYR B 1 183 ? -15.906 22.609 2.928 1 95.94 183 TYR B C 1
ATOM 2958 O O . TYR B 1 183 ? -16 22.812 4.141 1 95.94 183 TYR B O 1
ATOM 2966 N N . GLU B 1 184 ? -15.305 23.484 2.143 1 91.5 184 GLU B N 1
ATOM 2967 C CA . GLU B 1 184 ? -14.852 24.766 2.662 1 91.5 184 GLU B CA 1
ATOM 2968 C C . GLU B 1 184 ? -16.031 25.594 3.189 1 91.5 184 GLU B C 1
ATOM 2970 O O . GLU B 1 184 ? -15.883 26.328 4.176 1 91.5 184 GLU B O 1
ATOM 2975 N N . GLY B 1 185 ? -17.188 25.594 2.49 1 73.69 185 GLY B N 1
ATOM 2976 C CA . GLY B 1 185 ? -18.359 26.391 2.83 1 73.69 185 GLY B CA 1
ATOM 2977 C C . GLY B 1 185 ? -19.203 25.766 3.924 1 73.69 185 GLY B C 1
ATOM 2978 O O . GLY B 1 185 ? -20.219 26.344 4.344 1 73.69 185 GLY B O 1
ATOM 2979 N N . HIS B 1 186 ? -18.859 24.594 4.367 1 60.19 186 HIS B N 1
ATOM 2980 C CA . HIS B 1 186 ? -19.75 23.891 5.297 1 60.19 186 HIS B CA 1
ATOM 2981 C C . HIS B 1 186 ? -19.094 23.719 6.66 1 60.19 186 HIS B C 1
ATOM 2983 O O . HIS B 1 186 ? -17.875 23.547 6.746 1 60.19 186 HIS B O 1
#

InterPro domains:
  IPR006699 Glycerol uptake operon antiterminator [PF04309] (8-180)
  IPR006699 Glycerol uptake operon antiterminator [PIRSF016897] (3-183)
  IPR006699 Glycerol uptake operon antiterminator [PTHR35787] (2-182)
  IPR013785 Aldolase-type TIM barrel [G3DSA:3.20.20.70] (1-186)

Solvent-accessible surface area (backbone atoms only — not comparable to full-atom values): 19021 Å² total; per-residue (Å²): 137,66,76,74,76,40,64,60,29,49,36,26,62,43,71,68,46,44,54,54,47,70,72,43,83,61,47,52,34,35,43,42,48,45,49,58,86,48,46,64,59,52,52,51,53,31,53,75,69,69,37,40,43,28,37,32,48,76,42,32,40,93,49,60,74,37,41,67,34,40,47,50,44,51,72,75,67,55,45,57,23,41,33,32,79,45,58,57,30,37,42,41,28,48,75,71,72,26,46,14,26,37,47,40,61,56,42,28,62,65,54,42,51,53,45,50,55,48,43,70,73,43,59,51,66,29,34,32,34,26,35,25,64,38,37,71,57,48,33,49,52,34,69,74,65,72,44,56,27,34,28,22,26,63,57,82,48,72,67,42,50,52,45,25,42,73,29,58,26,59,28,32,41,38,68,49,63,69,60,50,60,64,51,60,84,100,137,67,75,72,74,39,64,60,30,49,35,25,62,44,71,68,46,44,54,53,49,70,73,44,84,61,47,53,34,35,43,41,47,45,50,58,86,48,48,64,60,52,52,52,54,32,53,76,69,67,37,40,42,28,36,30,49,76,41,31,40,93,48,59,75,37,43,67,34,40,47,49,44,51,72,75,66,54,46,58,22,41,34,32,78,45,59,57,31,37,41,41,29,47,74,70,73,27,46,14,27,37,46,40,62,59,42,28,64,67,54,42,51,53,47,51,55,48,40,70,74,44,59,52,65,28,33,31,36,27,35,24,66,36,36,71,55,46,33,49,53,35,69,74,65,73,43,55,26,33,27,22,26,62,59,83,47,71,67,43,50,52,44,27,40,72,29,58,26,59,26,32,41,38,69,49,61,69,60,51,58,65,51,60,85,100

Radius of gyration: 22.08 Å; Cα contacts (8 Å, |Δi|>4): 745; chains: 2; bounding box: 39×69×45 Å